Protein AF-A0A7W1Q5S8-F1 (afdb_monomer)

Radius of gyration: 22.34 Å; Cα contacts (8 Å, |Δi|>4): 468; chains: 1; bounding box: 42×33×81 Å

Solvent-accessible surface area (backbone atoms only — not comparable to full-atom values): 10323 Å² total; per-residue (Å²): 92,30,51,44,58,88,60,85,54,67,94,56,77,41,69,40,28,31,80,87,69,46,80,46,79,26,31,38,33,73,49,36,77,82,72,60,63,56,38,50,78,48,93,52,83,59,28,54,75,71,44,27,44,38,59,24,27,34,25,61,33,35,45,41,76,78,12,33,23,31,39,38,38,40,34,59,55,75,59,48,41,27,42,38,37,40,26,24,28,21,89,84,54,44,72,45,81,30,57,44,31,26,84,62,30,65,71,75,36,62,44,58,11,33,19,30,50,66,54,67,67,84,45,84,38,28,35,22,39,79,37,36,35,73,37,54,85,85,42,67,46,46,44,38,34,71,35,63,55,66,38,96,64,64,44,26,40,22,29,42,32,54,33,73,50,80,58,69,63,62,56,51,52,52,52,52,50,54,51,50,52,53,52,55,52,55,54,54,54,58,54,56,62,65,78,77,114

Mean predicted aligned error: 8.78 Å

Structure (mmCIF, N/CA/C/O backbone):
data_AF-A0A7W1Q5S8-F1
#
_entry.id   AF-A0A7W1Q5S8-F1
#
loop_
_atom_site.group_PDB
_atom_site.id
_atom_site.type_symbol
_atom_site.label_atom_id
_atom_site.label_alt_id
_atom_site.label_comp_id
_atom_site.label_asym_id
_atom_site.label_entity_id
_atom_site.label_seq_id
_atom_site.pdbx_PDB_ins_code
_atom_site.Cartn_x
_atom_site.Cartn_y
_atom_site.Cartn_z
_atom_site.occupancy
_atom_site.B_iso_or_equiv
_atom_site.auth_seq_id
_atom_site.auth_comp_id
_atom_site.auth_asym_id
_atom_site.auth_atom_id
_atom_site.pdbx_PDB_model_num
ATOM 1 N N . MET A 1 1 ? -10.866 -6.480 9.444 1.00 38.78 1 MET A N 1
ATOM 2 C CA . MET A 1 1 ? -9.594 -6.430 8.693 1.00 38.78 1 MET A CA 1
ATOM 3 C C . MET A 1 1 ? -9.910 -6.766 7.253 1.00 38.78 1 MET A C 1
ATOM 5 O O . MET A 1 1 ? -10.747 -7.639 7.046 1.00 38.78 1 MET A O 1
ATOM 9 N N . GLY A 1 2 ? -9.321 -6.061 6.293 1.00 43.41 2 GLY A N 1
ATOM 10 C CA . GLY A 1 2 ? -9.510 -6.339 4.871 1.00 43.41 2 GLY A CA 1
ATOM 11 C C . GLY A 1 2 ? -8.178 -6.523 4.170 1.00 43.41 2 GLY A C 1
ATOM 12 O O . GLY A 1 2 ? -7.193 -5.881 4.534 1.00 43.41 2 GLY A O 1
ATOM 13 N N . PHE A 1 3 ? -8.150 -7.421 3.192 1.00 53.22 3 PHE A N 1
ATOM 14 C CA . PHE A 1 3 ? -7.012 -7.596 2.300 1.00 53.22 3 PHE A CA 1
ATOM 15 C C . PHE A 1 3 ? -7.447 -7.298 0.872 1.00 53.22 3 PHE A C 1
ATOM 17 O O . PHE A 1 3 ? -8.610 -7.489 0.513 1.00 53.22 3 PHE A O 1
ATOM 24 N N . TRP A 1 4 ? -6.512 -6.827 0.058 1.00 54.12 4 TRP A N 1
ATOM 25 C CA . TRP A 1 4 ? -6.766 -6.533 -1.341 1.00 54.12 4 TRP A CA 1
ATOM 26 C C . TRP A 1 4 ? -5.863 -7.394 -2.213 1.00 54.12 4 TRP A C 1
ATOM 28 O O . TRP A 1 4 ? -4.661 -7.161 -2.241 1.00 54.12 4 TRP A O 1
ATOM 38 N N . ASN A 1 5 ? -6.466 -8.376 -2.893 1.00 46.75 5 ASN A N 1
ATOM 39 C CA . ASN A 1 5 ? -5.802 -9.255 -3.851 1.00 46.75 5 ASN A CA 1
ATOM 40 C C . ASN A 1 5 ? -6.670 -9.337 -5.108 1.00 46.75 5 ASN A C 1
ATOM 42 O O . ASN A 1 5 ? -7.819 -9.785 -5.038 1.00 46.75 5 ASN A O 1
ATOM 46 N N . ARG A 1 6 ? -6.091 -8.911 -6.232 1.00 48.38 6 ARG A N 1
ATOM 47 C CA . ARG A 1 6 ? -6.611 -8.983 -7.599 1.00 48.38 6 ARG A CA 1
ATOM 48 C C . ARG A 1 6 ? -7.838 -8.122 -7.933 1.00 48.38 6 ARG A C 1
ATOM 50 O O . ARG A 1 6 ? -8.973 -8.468 -7.618 1.00 48.38 6 ARG A O 1
ATOM 57 N N . PHE A 1 7 ? -7.632 -7.093 -8.759 1.00 50.56 7 PHE A N 1
ATOM 58 C CA . PHE A 1 7 ? -8.681 -6.576 -9.645 1.00 50.56 7 PHE A CA 1
ATOM 59 C C . PHE A 1 7 ? -8.186 -6.468 -11.086 1.00 50.56 7 PHE A C 1
ATOM 61 O O . PHE A 1 7 ? -7.088 -5.996 -11.354 1.00 50.56 7 PHE A O 1
ATOM 68 N N . GLY A 1 8 ? -9.044 -6.873 -12.025 1.00 48.12 8 GLY A N 1
ATOM 69 C CA . GLY A 1 8 ? -9.004 -6.332 -13.376 1.00 48.12 8 GLY A CA 1
ATOM 70 C C . GLY A 1 8 ? -9.430 -4.874 -13.280 1.00 48.12 8 GLY A C 1
ATOM 71 O O . GLY A 1 8 ? -10.519 -4.572 -12.793 1.00 48.12 8 GLY A O 1
ATOM 72 N N . PHE A 1 9 ? -8.546 -3.963 -13.655 1.00 57.69 9 PHE A N 1
ATOM 73 C CA . PHE A 1 9 ? -8.793 -2.560 -13.398 1.00 57.69 9 PHE A CA 1
ATOM 74 C C . PHE A 1 9 ? -9.704 -1.961 -14.466 1.00 57.69 9 PHE A C 1
ATOM 76 O O . PHE A 1 9 ? -9.387 -1.956 -15.654 1.00 57.69 9 PHE A O 1
ATOM 83 N N . GLY A 1 10 ? -10.834 -1.435 -14.005 1.00 59.91 10 GLY A N 1
ATOM 84 C CA . GLY A 1 10 ? -11.682 -0.506 -14.740 1.00 59.91 10 GLY A CA 1
ATOM 85 C C . GLY A 1 10 ? -11.707 0.848 -14.037 1.00 59.91 10 GLY A C 1
ATOM 86 O O . GLY A 1 10 ? -11.423 0.945 -12.839 1.00 59.91 10 GLY A O 1
ATOM 87 N N . ILE A 1 11 ? -12.062 1.892 -14.783 1.00 68.88 11 ILE A N 1
ATOM 88 C CA . ILE A 1 11 ? -12.275 3.237 -14.244 1.00 68.88 11 ILE A CA 1
ATOM 89 C C . ILE A 1 11 ? -13.467 3.188 -13.278 1.00 68.88 11 ILE A C 1
ATOM 91 O O . ILE A 1 11 ? -14.577 2.858 -13.691 1.00 68.88 11 ILE A O 1
ATOM 95 N N . GLY A 1 12 ? -13.245 3.528 -12.007 1.00 82.75 12 GLY A N 1
ATOM 96 C CA . GLY A 1 12 ? -14.309 3.670 -11.011 1.00 82.75 12 GLY A CA 1
ATOM 97 C C . GLY A 1 12 ? -13.943 3.152 -9.616 1.00 82.75 12 GLY A C 1
ATOM 98 O O . GLY A 1 12 ? -12.832 2.657 -9.414 1.00 82.75 12 GLY A O 1
ATOM 99 N N . PRO A 1 13 ? -14.855 3.304 -8.638 1.00 88.50 13 PRO A N 1
ATOM 100 C CA . PRO A 1 13 ? -14.681 2.769 -7.291 1.00 88.50 13 PRO A CA 1
ATOM 101 C C . PRO A 1 13 ? -14.798 1.244 -7.267 1.00 88.50 13 PRO A C 1
ATOM 103 O O . PRO A 1 13 ? -15.742 0.675 -7.812 1.00 88.50 13 PRO A O 1
ATOM 106 N N . HIS A 1 14 ? -13.868 0.597 -6.572 1.00 86.62 14 HIS A N 1
ATOM 107 C CA . HIS A 1 14 ? -13.860 -0.841 -6.311 1.00 86.62 14 HIS A CA 1
ATOM 108 C C . HIS A 1 14 ? -14.088 -1.079 -4.826 1.00 86.62 14 HIS A C 1
ATOM 110 O O . HIS A 1 14 ? -13.391 -0.498 -3.996 1.00 86.62 14 HIS A O 1
ATOM 116 N N . HIS A 1 15 ? -15.053 -1.924 -4.471 1.00 88.50 15 HIS A N 1
ATOM 117 C CA . HIS A 1 15 ? -15.303 -2.237 -3.068 1.00 88.50 15 HIS A CA 1
ATOM 118 C C . HIS A 1 15 ? -14.180 -3.090 -2.474 1.00 88.50 15 HIS A C 1
ATOM 120 O O . HIS A 1 15 ? -13.731 -4.064 -3.083 1.00 88.50 15 HIS A O 1
ATOM 126 N N . MET A 1 16 ? -13.770 -2.759 -1.252 1.00 86.00 16 MET A N 1
ATOM 127 C CA . MET A 1 16 ? -12.822 -3.569 -0.493 1.00 86.00 16 MET A CA 1
ATOM 128 C C . MET A 1 16 ? -13.491 -4.815 0.085 1.00 86.00 16 MET A C 1
ATOM 130 O O . MET A 1 16 ? -14.676 -4.781 0.425 1.00 86.00 16 MET A O 1
ATOM 134 N N . GLN A 1 17 ? -12.720 -5.891 0.248 1.00 86.62 17 GLN A N 1
ATOM 135 C CA . GLN A 1 17 ? -13.165 -7.124 0.894 1.00 86.62 17 GLN A CA 1
ATOM 136 C C . GLN A 1 17 ? -12.547 -7.276 2.285 1.00 86.62 17 GLN A C 1
ATOM 138 O O . GLN A 1 17 ? -11.420 -6.839 2.534 1.00 86.62 17 GLN A O 1
ATOM 143 N N . ASP A 1 18 ? -13.289 -7.894 3.199 1.00 83.38 18 ASP A N 1
ATOM 144 C CA . ASP A 1 18 ? -12.763 -8.305 4.495 1.00 83.38 18 ASP A CA 1
ATOM 145 C C . ASP A 1 18 ? -11.979 -9.630 4.407 1.00 83.38 18 ASP A C 1
ATOM 147 O O . ASP A 1 18 ? -11.884 -10.268 3.358 1.00 83.38 18 ASP A O 1
ATOM 151 N N . THR A 1 19 ? -11.411 -10.077 5.529 1.00 78.31 19 THR A N 1
ATOM 152 C CA . THR A 1 19 ? -10.661 -11.342 5.601 1.00 78.31 19 THR A CA 1
ATOM 153 C C . THR A 1 19 ? -11.499 -12.597 5.333 1.00 78.31 19 THR A C 1
ATOM 155 O O . THR A 1 19 ? -10.931 -13.659 5.093 1.00 78.31 19 THR A O 1
ATOM 158 N N . ALA A 1 20 ? -12.830 -12.501 5.378 1.00 82.12 20 ALA A N 1
ATOM 159 C CA . ALA A 1 20 ? -13.753 -13.577 5.024 1.00 82.12 20 ALA A CA 1
ATOM 160 C C . ALA A 1 20 ? -14.221 -13.490 3.555 1.00 82.12 20 ALA A C 1
ATOM 162 O O . ALA A 1 20 ? -15.073 -14.276 3.134 1.00 82.12 20 ALA A O 1
ATOM 163 N N . GLY A 1 21 ? -13.680 -12.544 2.778 1.00 81.06 21 GLY A N 1
ATOM 164 C CA . GLY A 1 21 ? -14.047 -12.295 1.385 1.00 81.06 21 GLY A CA 1
ATOM 165 C C . GLY A 1 21 ? -15.371 -11.547 1.213 1.00 81.06 21 GLY A C 1
ATOM 166 O O . GLY A 1 21 ? -15.894 -11.494 0.100 1.00 81.06 21 GLY A O 1
ATOM 167 N N . GLN A 1 22 ? -15.943 -10.986 2.283 1.00 86.94 22 GLN A N 1
ATOM 168 C CA . GLN A 1 22 ? -17.188 -10.223 2.202 1.00 86.94 22 GLN A CA 1
ATOM 169 C C . GLN A 1 22 ? -16.916 -8.792 1.749 1.00 86.94 22 GLN A C 1
ATOM 171 O O . GLN A 1 22 ? -15.955 -8.156 2.179 1.00 86.94 22 GLN A O 1
ATOM 176 N N . THR A 1 23 ? -17.785 -8.263 0.890 1.00 88.94 23 THR A N 1
ATOM 177 C CA . THR A 1 23 ? -17.723 -6.872 0.434 1.00 88.94 23 THR A CA 1
ATOM 178 C C . THR A 1 23 ? -17.997 -5.906 1.588 1.00 88.94 23 THR A C 1
ATOM 180 O O . THR A 1 23 ? -18.963 -6.065 2.331 1.00 88.94 23 THR A O 1
ATOM 183 N N . THR A 1 24 ? -17.167 -4.873 1.709 1.00 90.00 24 THR A N 1
ATOM 184 C CA . THR A 1 24 ? -17.298 -3.814 2.716 1.00 90.00 24 THR A CA 1
ATOM 185 C C . THR A 1 24 ? -17.870 -2.525 2.110 1.00 90.00 24 THR A C 1
ATOM 187 O O . THR A 1 24 ? -17.959 -2.368 0.889 1.00 90.00 24 THR A O 1
ATOM 190 N N . GLY A 1 25 ? -18.243 -1.572 2.972 1.00 90.44 25 GLY A N 1
ATOM 191 C CA . GLY A 1 25 ? -18.643 -0.223 2.551 1.00 90.44 25 GLY A CA 1
ATOM 192 C C . GLY A 1 25 ? -17.483 0.652 2.060 1.00 90.44 25 GLY A C 1
ATOM 193 O O . GLY A 1 25 ? -17.727 1.669 1.415 1.00 90.44 25 GLY A O 1
ATOM 194 N N . ALA A 1 26 ? -16.235 0.253 2.326 1.00 92.38 26 ALA A N 1
ATOM 195 C CA . ALA A 1 26 ? -15.061 0.979 1.873 1.00 92.38 26 ALA A CA 1
ATOM 196 C C . ALA A 1 26 ? -14.819 0.747 0.378 1.00 92.38 26 ALA A C 1
ATOM 198 O O . ALA A 1 26 ? -15.005 -0.361 -0.138 1.00 92.38 26 ALA A O 1
ATOM 199 N N . THR A 1 27 ? -14.374 1.793 -0.315 1.00 92.00 27 THR A N 1
ATOM 200 C CA . THR A 1 27 ? -14.038 1.729 -1.738 1.00 92.00 27 THR A CA 1
ATOM 201 C C . THR A 1 27 ? -12.653 2.290 -2.015 1.00 92.00 27 THR A C 1
ATOM 203 O O . THR A 1 27 ? -12.169 3.172 -1.304 1.00 92.00 27 THR A O 1
ATOM 206 N N . MET A 1 28 ? -12.036 1.778 -3.074 1.00 90.81 28 MET A N 1
ATOM 207 C CA . MET A 1 28 ? -10.759 2.223 -3.604 1.00 90.81 28 MET A CA 1
ATOM 208 C C . MET A 1 28 ? -10.937 2.685 -5.051 1.00 90.81 28 MET A C 1
ATOM 210 O O . MET A 1 28 ? -11.515 1.967 -5.867 1.00 90.81 28 MET A O 1
ATOM 214 N N . THR A 1 29 ? -10.406 3.852 -5.400 1.00 89.75 29 THR A N 1
ATOM 215 C CA . THR A 1 29 ? -10.234 4.281 -6.796 1.00 89.75 29 THR A CA 1
ATOM 216 C C . THR A 1 29 ? -8.750 4.342 -7.130 1.00 89.75 29 THR A C 1
ATOM 218 O O . THR A 1 29 ? -7.935 4.698 -6.282 1.00 89.75 29 THR A O 1
ATOM 221 N N . ALA A 1 30 ? -8.390 3.999 -8.365 1.00 88.25 30 ALA A N 1
ATOM 222 C CA . ALA A 1 30 ? -7.025 4.116 -8.862 1.00 88.25 30 ALA A CA 1
ATOM 223 C C . ALA A 1 30 ? -6.969 5.147 -9.994 1.00 88.25 30 ALA A C 1
ATOM 225 O O . ALA A 1 30 ? -7.787 5.118 -10.916 1.00 88.25 30 ALA A O 1
ATOM 226 N N . LEU A 1 31 ? -5.990 6.043 -9.930 1.00 89.00 31 LEU A N 1
ATOM 227 C CA . LEU A 1 31 ? -5.630 6.973 -10.993 1.00 89.00 31 LEU A CA 1
ATOM 228 C C . LEU A 1 31 ? -4.203 6.666 -11.446 1.00 89.00 31 LEU A C 1
ATOM 230 O O . LEU A 1 31 ? -3.314 6.540 -10.607 1.00 89.00 31 LEU A O 1
ATOM 234 N N . SER A 1 32 ? -3.990 6.565 -12.757 1.00 86.19 32 SER A N 1
ATOM 235 C CA . SER A 1 32 ? -2.665 6.382 -13.354 1.00 86.19 32 SER A CA 1
ATOM 236 C C . SER A 1 32 ? -2.400 7.493 -14.359 1.00 86.19 32 SER A C 1
ATOM 238 O O . SER A 1 32 ? -3.300 7.853 -15.122 1.00 86.19 32 SER A O 1
ATOM 240 N N . ALA A 1 33 ? -1.184 8.040 -14.356 1.00 82.12 33 ALA A N 1
ATOM 241 C CA . ALA A 1 33 ? -0.796 9.131 -15.257 1.00 82.12 33 ALA A CA 1
ATOM 242 C C . ALA A 1 33 ? -0.815 8.720 -16.744 1.00 82.12 33 ALA A C 1
ATOM 244 O O . ALA A 1 33 ? -1.092 9.543 -17.611 1.00 82.12 33 ALA A O 1
ATOM 245 N N . ASP A 1 34 ? -0.572 7.442 -17.025 1.00 72.88 34 ASP A N 1
ATOM 246 C CA . ASP A 1 34 ? -0.545 6.829 -18.359 1.00 72.88 34 ASP A CA 1
ATOM 247 C C . ASP A 1 34 ? -1.889 6.189 -18.770 1.00 72.88 34 ASP A C 1
ATOM 249 O O . ASP A 1 34 ? -1.994 5.571 -19.830 1.00 72.88 34 ASP A O 1
ATOM 253 N N . GLY A 1 35 ? -2.926 6.296 -17.928 1.00 68.56 35 GLY A N 1
ATOM 254 C CA . GLY A 1 35 ? -4.214 5.630 -18.141 1.00 68.56 35 GLY A CA 1
ATOM 255 C C . GLY A 1 35 ? -4.162 4.100 -18.017 1.00 68.56 35 GLY A C 1
ATOM 256 O O . GLY A 1 35 ? -5.177 3.438 -18.245 1.00 68.56 35 GLY A O 1
ATOM 257 N N . GLN A 1 36 ? -3.018 3.520 -17.634 1.00 66.69 36 GLN A N 1
ATOM 258 C CA . GLN A 1 36 ? -2.904 2.101 -17.325 1.00 66.69 36 GLN A CA 1
ATOM 259 C C . GLN A 1 36 ? -3.291 1.857 -15.880 1.00 66.69 36 GLN A C 1
ATOM 261 O O . GLN A 1 36 ? -2.525 2.041 -14.932 1.00 66.69 36 GLN A O 1
ATOM 266 N N . TYR A 1 37 ? -4.523 1.408 -15.715 1.00 65.06 37 TYR A N 1
ATOM 267 C CA . TYR A 1 37 ? -5.005 0.993 -14.413 1.00 65.06 37 TYR A CA 1
ATOM 268 C C . TYR A 1 37 ? -4.588 -0.452 -14.122 1.00 65.06 37 TYR A C 1
ATOM 270 O O . TYR A 1 37 ? -4.418 -0.785 -12.965 1.00 65.06 37 TYR A O 1
ATOM 278 N N . SER A 1 38 ? -4.380 -1.296 -15.141 1.00 57.72 38 SER A N 1
ATOM 279 C CA . SER A 1 38 ? -4.218 -2.745 -14.981 1.00 57.72 38 SER A CA 1
ATOM 280 C C . SER A 1 38 ? -2.961 -3.166 -14.221 1.00 57.72 38 SER A C 1
ATOM 282 O O . SER A 1 38 ? -1.852 -2.802 -14.593 1.00 57.72 38 SER A O 1
ATOM 284 N N . GLY A 1 39 ? -3.159 -4.040 -13.241 1.00 63.56 39 GLY A N 1
ATOM 285 C CA . GLY A 1 39 ? -2.165 -4.928 -12.669 1.00 63.56 39 GLY A CA 1
ATOM 286 C C . GLY A 1 39 ? -2.373 -6.341 -13.202 1.00 63.56 39 GLY A C 1
ATOM 287 O O . GLY A 1 39 ? -3.508 -6.801 -13.371 1.00 63.56 39 GLY A O 1
ATOM 288 N N . GLY A 1 40 ? -1.269 -6.990 -13.546 1.00 68.69 40 GLY A N 1
ATOM 289 C CA . GLY A 1 40 ? -1.229 -8.388 -13.941 1.00 68.69 40 GLY A CA 1
ATOM 290 C C . GLY A 1 40 ? -1.058 -9.302 -12.733 1.00 68.69 40 GLY A C 1
ATOM 291 O O . GLY A 1 40 ? -0.720 -8.861 -11.639 1.00 68.69 40 GLY A O 1
ATOM 292 N N . GLY A 1 41 ? -1.271 -10.597 -12.958 1.00 73.50 41 GLY A N 1
ATOM 293 C CA . GLY A 1 41 ? -0.787 -11.631 -12.051 1.00 73.50 41 GLY A CA 1
ATOM 294 C C . GLY A 1 41 ? 0.575 -12.118 -12.536 1.00 73.50 41 GLY A C 1
ATOM 295 O O . GLY A 1 41 ? 0.706 -12.532 -13.689 1.00 73.50 41 GLY A O 1
ATOM 296 N N . PHE A 1 42 ? 1.573 -12.089 -11.666 1.00 80.50 42 PHE A N 1
ATOM 297 C CA . PHE A 1 42 ? 2.874 -12.705 -11.854 1.00 80.50 42 PHE A CA 1
ATOM 298 C C . PHE A 1 42 ? 2.953 -13.999 -11.041 1.00 80.50 42 PHE A C 1
ATOM 300 O O . PHE A 1 42 ? 3.064 -13.981 -9.819 1.00 80.50 42 PHE A O 1
ATOM 307 N N . LEU A 1 43 ? 2.893 -15.149 -11.713 1.00 82.75 43 LEU A N 1
ATOM 308 C CA . LEU A 1 43 ? 2.949 -16.445 -11.039 1.00 82.75 43 LEU A CA 1
ATOM 309 C C . LEU A 1 43 ? 4.372 -16.740 -10.535 1.00 82.75 43 LEU A C 1
ATOM 311 O O . LEU A 1 43 ? 5.142 -17.431 -11.196 1.00 82.75 43 LEU A O 1
ATOM 315 N N . PHE A 1 44 ? 4.711 -16.236 -9.350 1.00 86.56 44 PHE A N 1
ATOM 316 C CA . PHE A 1 44 ? 5.930 -16.615 -8.648 1.00 86.56 44 PHE A CA 1
ATOM 317 C C . PHE A 1 44 ? 5.697 -17.892 -7.837 1.00 86.56 44 PHE A C 1
ATOM 319 O O . PHE A 1 44 ? 4.975 -17.878 -6.837 1.00 86.56 44 PHE A O 1
ATOM 326 N N . GLU A 1 45 ? 6.316 -18.997 -8.260 1.00 90.38 45 GLU A N 1
ATOM 327 C CA . GLU A 1 45 ? 6.151 -20.322 -7.636 1.00 90.38 45 GLU A CA 1
ATOM 328 C C . GLU A 1 45 ? 6.618 -20.370 -6.172 1.00 90.38 45 GLU A C 1
ATOM 330 O O . GLU A 1 45 ? 6.141 -21.197 -5.397 1.00 90.38 45 GLU A O 1
ATOM 335 N N . GLY A 1 46 ? 7.521 -19.467 -5.772 1.00 89.44 46 GLY A N 1
ATOM 336 C CA . GLY A 1 46 ? 7.992 -19.362 -4.389 1.00 89.44 46 GLY A CA 1
ATOM 337 C C . GLY A 1 46 ? 6.946 -18.821 -3.408 1.00 89.44 46 GLY A C 1
ATOM 338 O O . GLY A 1 46 ? 7.140 -18.937 -2.198 1.00 89.44 46 GLY A O 1
ATOM 339 N N . ASN A 1 47 ? 5.840 -18.262 -3.906 1.00 88.88 47 ASN A N 1
ATOM 340 C CA . ASN A 1 47 ? 4.729 -17.774 -3.098 1.00 88.88 47 ASN A CA 1
ATOM 341 C C . ASN A 1 47 ? 3.505 -18.673 -3.260 1.00 88.88 47 ASN A C 1
ATOM 343 O O . ASN A 1 47 ? 3.070 -18.998 -4.363 1.00 88.88 47 ASN A O 1
ATOM 347 N N . THR A 1 48 ? 2.903 -19.037 -2.133 1.00 89.44 48 THR A N 1
ATOM 348 C CA . THR A 1 48 ? 1.750 -19.942 -2.052 1.00 89.44 48 THR A CA 1
ATOM 349 C C . THR A 1 48 ? 0.728 -19.424 -1.043 1.00 89.44 48 THR A C 1
ATOM 351 O O . THR A 1 48 ? 1.048 -18.591 -0.196 1.00 89.44 48 THR A O 1
ATOM 354 N N . GLY A 1 49 ? -0.512 -19.918 -1.107 1.00 86.38 49 GLY A N 1
ATOM 355 C CA . GLY A 1 49 ? -1.554 -19.540 -0.147 1.00 86.38 49 GLY A CA 1
ATOM 356 C C . GLY A 1 49 ? -1.797 -18.028 -0.118 1.00 86.38 49 GLY A C 1
ATOM 357 O O . GLY A 1 49 ? -1.886 -17.397 -1.169 1.00 86.38 49 GLY A O 1
ATOM 358 N N . ASP A 1 50 ? -1.887 -17.443 1.078 1.00 81.81 50 ASP A N 1
ATOM 359 C CA . ASP A 1 50 ? -2.149 -16.008 1.243 1.00 81.81 50 ASP A CA 1
ATOM 360 C C . ASP A 1 50 ? -0.981 -15.113 0.800 1.00 81.81 50 ASP A C 1
ATOM 362 O O . ASP A 1 50 ? -1.221 -13.997 0.342 1.00 81.81 50 ASP A O 1
ATOM 366 N N . TYR A 1 51 ? 0.262 -15.613 0.835 1.00 85.94 51 TYR A N 1
ATOM 367 C CA . TYR A 1 51 ? 1.422 -14.892 0.297 1.00 85.94 51 TYR A CA 1
ATOM 368 C C . TYR A 1 51 ? 1.281 -14.662 -1.201 1.00 85.94 51 TYR A C 1
ATOM 370 O O . TYR A 1 51 ? 1.485 -13.549 -1.674 1.00 85.94 51 TYR A O 1
ATOM 378 N N . ALA A 1 52 ? 0.875 -15.701 -1.940 1.00 85.31 52 ALA A N 1
ATOM 379 C CA . ALA A 1 52 ? 0.631 -15.583 -3.373 1.00 85.31 52 ALA A CA 1
ATOM 380 C C . ALA A 1 52 ? -0.444 -14.542 -3.657 1.00 85.31 52 ALA A C 1
ATOM 382 O O . ALA A 1 52 ? -0.337 -13.800 -4.619 1.00 85.31 52 ALA A O 1
ATOM 383 N N . ARG A 1 53 ? -1.469 -14.447 -2.810 1.00 80.62 53 ARG A N 1
ATOM 384 C CA . ARG A 1 53 ? -2.515 -13.461 -3.038 1.00 80.62 53 ARG A CA 1
ATOM 385 C C . ARG A 1 53 ? -1.962 -12.028 -2.941 1.00 80.62 53 ARG A C 1
ATOM 387 O O . ARG A 1 53 ? -2.286 -11.240 -3.812 1.00 80.62 53 ARG A O 1
ATOM 394 N N . LEU A 1 54 ? -1.113 -11.732 -1.947 1.00 82.19 54 LEU A N 1
ATOM 395 C CA . LEU A 1 54 ? -0.587 -10.379 -1.674 1.00 82.19 54 LEU A CA 1
ATOM 396 C C . LEU A 1 54 ? 0.629 -9.975 -2.511 1.00 82.19 54 LEU A C 1
ATOM 398 O O . LEU A 1 54 ? 0.824 -8.791 -2.771 1.00 82.19 54 LEU A O 1
ATOM 402 N N . LEU A 1 55 ? 1.476 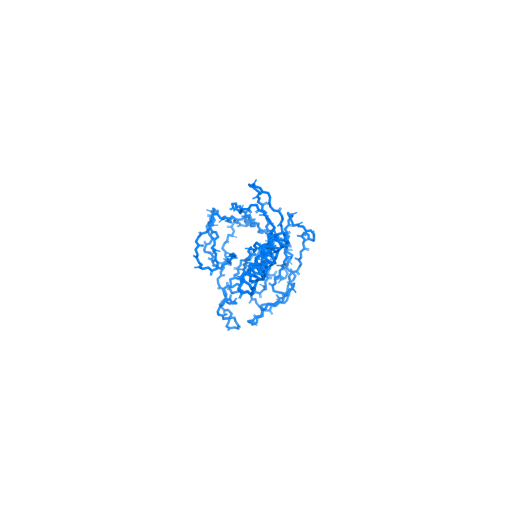-10.935 -2.884 1.00 88.31 55 LEU A N 1
ATOM 403 C CA . LEU A 1 55 ? 2.739 -10.655 -3.567 1.00 88.31 55 LEU A CA 1
ATOM 404 C C . LEU A 1 55 ? 2.673 -10.935 -5.068 1.00 88.31 55 LEU A C 1
ATOM 406 O O . LEU A 1 55 ? 3.345 -10.248 -5.823 1.00 88.31 55 LEU A O 1
ATOM 410 N N . ASN A 1 56 ? 1.874 -11.904 -5.524 1.00 88.75 56 ASN A N 1
ATOM 411 C CA . ASN A 1 56 ? 1.917 -12.342 -6.925 1.00 88.75 56 ASN A CA 1
ATOM 412 C C . ASN A 1 56 ? 1.071 -11.484 -7.867 1.00 88.75 56 ASN A C 1
ATOM 414 O O . ASN A 1 56 ? 0.998 -11.790 -9.051 1.00 88.75 56 ASN A O 1
ATOM 418 N N . ASP A 1 57 ? 0.435 -10.426 -7.386 1.00 84.88 57 ASP A N 1
ATOM 419 C CA . ASP A 1 57 ? -0.131 -9.402 -8.259 1.00 84.88 57 ASP A CA 1
ATOM 420 C C . ASP A 1 57 ? 0.903 -8.289 -8.470 1.00 84.88 57 ASP A C 1
ATOM 422 O O . ASP A 1 57 ? 1.808 -8.108 -7.656 1.00 84.88 57 ASP A O 1
ATOM 426 N N . ALA A 1 58 ? 0.812 -7.554 -9.577 1.00 85.44 58 ALA A N 1
ATOM 427 C CA . ALA A 1 58 ? 1.664 -6.395 -9.817 1.00 85.44 58 ALA A CA 1
ATOM 428 C C . ALA A 1 58 ? 1.039 -5.401 -10.785 1.00 85.44 58 ALA A C 1
ATOM 430 O O . ALA A 1 58 ? 0.595 -5.765 -11.872 1.00 85.44 58 ALA A O 1
ATOM 431 N N . ALA A 1 59 ? 1.064 -4.133 -10.399 1.00 87.81 59 ALA A N 1
ATOM 432 C CA . ALA A 1 59 ? 0.771 -2.997 -11.250 1.00 87.81 59 ALA A CA 1
ATOM 433 C C . ALA A 1 59 ? 2.022 -2.120 -11.377 1.00 87.81 59 ALA A C 1
ATOM 435 O O . ALA A 1 59 ? 2.531 -1.611 -10.375 1.00 87.81 59 ALA A O 1
ATOM 436 N N . ASP A 1 60 ? 2.481 -1.923 -12.608 1.00 89.56 60 ASP A N 1
ATOM 437 C CA . ASP A 1 60 ? 3.655 -1.110 -12.930 1.00 89.56 60 ASP A CA 1
ATOM 438 C C . ASP A 1 60 ? 3.375 0.364 -12.635 1.00 89.56 60 ASP A C 1
ATOM 440 O O . ASP A 1 60 ? 2.452 0.941 -13.212 1.00 89.56 60 ASP A O 1
ATOM 444 N N . VAL A 1 61 ? 4.150 0.998 -11.754 1.00 91.00 61 VAL A N 1
ATOM 445 C CA . VAL A 1 61 ? 3.962 2.411 -11.366 1.00 91.00 61 VAL A CA 1
ATOM 446 C C . VAL A 1 61 ? 4.062 3.350 -12.573 1.00 91.00 61 VAL A C 1
ATOM 448 O O . VAL A 1 61 ? 3.343 4.352 -12.638 1.00 91.00 61 VAL A O 1
ATOM 451 N N . GLY A 1 62 ? 4.932 3.016 -13.522 1.00 90.00 62 GLY A N 1
ATOM 452 C CA . GLY A 1 62 ? 5.131 3.730 -14.774 1.00 90.00 62 GLY A CA 1
ATOM 453 C C . GLY A 1 62 ? 6.006 2.933 -15.736 1.00 90.00 62 GLY A C 1
ATOM 454 O O . GLY A 1 62 ? 6.321 1.767 -15.498 1.00 90.00 62 GLY A O 1
ATOM 455 N N . THR A 1 63 ? 6.440 3.578 -16.816 1.00 89.56 63 THR A N 1
ATOM 456 C CA . THR A 1 63 ? 7.345 2.970 -17.801 1.00 89.56 63 THR A CA 1
ATOM 457 C C . THR A 1 63 ? 8.783 3.436 -17.599 1.00 89.56 63 THR A C 1
ATOM 459 O O . THR A 1 63 ? 9.034 4.487 -17.008 1.00 89.56 63 THR A O 1
ATOM 462 N N . ILE A 1 64 ? 9.745 2.669 -18.116 1.00 87.88 64 ILE A N 1
ATOM 463 C CA . ILE A 1 64 ? 11.163 3.058 -18.100 1.00 87.88 64 ILE A CA 1
ATOM 464 C C . ILE A 1 64 ? 11.374 4.384 -18.839 1.00 87.88 64 ILE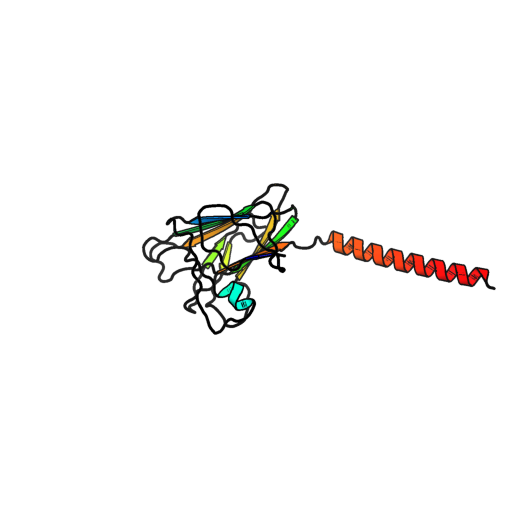 A C 1
ATOM 466 O O . ILE A 1 6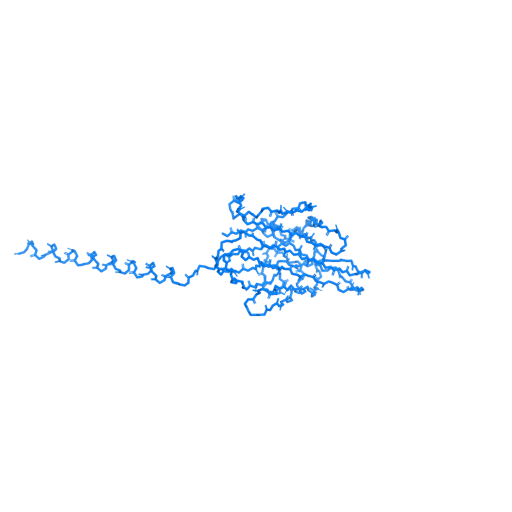4 ? 12.122 5.225 -18.371 1.00 87.88 64 ILE A O 1
ATOM 470 N N . VAL A 1 65 ? 10.727 4.602 -19.987 1.00 88.75 65 VAL A N 1
ATOM 471 C CA . VAL A 1 65 ? 11.014 5.774 -20.833 1.00 88.75 65 VAL A CA 1
ATOM 472 C C . VAL A 1 65 ? 10.350 7.036 -20.292 1.00 88.75 65 VAL A C 1
ATOM 474 O O . VAL A 1 65 ? 11.018 8.050 -20.107 1.00 88.75 65 VAL A O 1
ATOM 477 N N . ASP A 1 66 ? 9.052 6.970 -20.010 1.00 88.88 66 ASP A N 1
ATOM 478 C CA . ASP A 1 66 ? 8.254 8.158 -19.684 1.00 88.88 66 ASP A CA 1
ATOM 479 C C . ASP A 1 66 ? 8.086 8.368 -18.171 1.00 88.88 66 ASP A C 1
ATOM 481 O O . ASP A 1 66 ? 7.572 9.399 -17.731 1.00 88.88 66 ASP A O 1
ATOM 485 N N . GLY A 1 67 ? 8.523 7.402 -17.357 1.00 91.25 67 GLY A N 1
ATOM 486 C CA . GLY A 1 67 ? 8.204 7.360 -15.937 1.00 91.25 67 GLY A CA 1
ATOM 487 C C . GLY A 1 67 ? 6.714 7.102 -15.728 1.00 91.25 67 GLY A C 1
ATOM 488 O O . GLY A 1 67 ? 6.040 6.473 -16.551 1.00 91.25 67 GLY A O 1
ATOM 489 N N . GLY A 1 68 ? 6.183 7.578 -14.606 1.00 92.12 68 GLY A N 1
ATOM 490 C CA . GLY A 1 68 ? 4.755 7.521 -14.337 1.00 92.12 68 GLY A CA 1
ATOM 491 C C . GLY A 1 68 ? 4.400 7.781 -12.884 1.00 92.12 68 GLY A C 1
ATOM 492 O O . GLY A 1 68 ? 5.202 8.242 -12.066 1.00 92.12 68 GLY A O 1
ATOM 493 N N . GLY A 1 69 ? 3.151 7.487 -12.562 1.00 92.44 69 GLY A N 1
ATOM 494 C CA . GLY A 1 69 ? 2.670 7.564 -11.200 1.00 92.44 69 GLY A CA 1
ATOM 495 C C . GLY A 1 69 ? 1.294 6.949 -11.064 1.00 92.44 69 GLY A C 1
ATOM 496 O O . GLY A 1 69 ? 0.452 7.062 -11.962 1.00 92.44 69 GLY A O 1
ATOM 497 N N . LYS A 1 70 ? 1.068 6.344 -9.899 1.00 91.56 70 LYS A N 1
ATOM 498 C CA . LYS A 1 70 ? -0.231 5.814 -9.498 1.00 91.56 70 LYS A CA 1
ATOM 499 C C . LYS A 1 70 ? -0.672 6.424 -8.188 1.00 91.56 70 LYS A C 1
ATOM 501 O O . LYS A 1 70 ? 0.126 6.625 -7.277 1.00 91.56 70 LYS A O 1
ATOM 506 N N . THR A 1 71 ? -1.956 6.730 -8.101 1.00 93.94 71 THR A N 1
ATOM 507 C CA . THR A 1 71 ? -2.597 7.181 -6.870 1.00 93.94 71 THR A CA 1
ATOM 508 C C . THR A 1 71 ? -3.801 6.305 -6.588 1.00 93.94 71 THR A C 1
ATOM 510 O O . THR A 1 71 ? -4.717 6.228 -7.405 1.00 93.94 71 THR A O 1
ATOM 513 N N . TYR A 1 72 ? -3.806 5.680 -5.419 1.00 92.88 72 TYR A N 1
ATOM 514 C CA . TYR A 1 72 ? -4.918 4.890 -4.910 1.00 92.88 72 TYR A CA 1
ATOM 515 C C . TYR A 1 72 ? -5.615 5.690 -3.820 1.00 92.88 72 TYR A C 1
ATOM 517 O O . TYR A 1 72 ? -4.960 6.094 -2.866 1.00 92.88 72 TYR A O 1
ATOM 525 N N . THR A 1 73 ? -6.911 5.953 -3.962 1.00 94.69 73 THR A N 1
ATOM 526 C CA . THR A 1 73 ? -7.694 6.718 -2.979 1.00 94.69 73 THR A CA 1
ATOM 527 C C . THR A 1 73 ? -8.682 5.800 -2.289 1.00 94.69 73 THR A C 1
ATOM 529 O O . THR A 1 73 ? -9.472 5.141 -2.963 1.00 94.69 73 THR A O 1
ATOM 532 N N . PHE A 1 74 ? -8.663 5.793 -0.960 1.00 94.62 74 PHE A N 1
ATOM 533 C CA . PHE A 1 74 ? -9.524 4.967 -0.121 1.00 94.62 74 PHE A CA 1
ATOM 534 C C . PHE A 1 74 ? -10.571 5.840 0.566 1.00 94.62 74 PHE A C 1
ATOM 536 O O . PHE A 1 74 ? -10.234 6.855 1.170 1.00 94.62 74 PHE A O 1
ATOM 543 N N . THR A 1 75 ? -11.841 5.451 0.468 1.00 96.38 75 THR A N 1
ATOM 544 C CA . THR A 1 75 ? -12.992 6.181 1.029 1.00 96.38 75 THR A CA 1
ATOM 545 C C . THR A 1 75 ? -13.981 5.214 1.679 1.00 96.38 75 THR A C 1
ATOM 547 O O . THR A 1 75 ? -13.909 4.004 1.459 1.00 96.38 75 THR A O 1
ATOM 550 N N . GLY A 1 76 ? -14.930 5.730 2.466 1.00 94.81 76 GLY A N 1
ATOM 551 C CA . GLY A 1 76 ? -15.997 4.914 3.065 1.00 94.81 76 GLY A CA 1
ATOM 552 C C . GLY A 1 76 ? -15.536 4.028 4.227 1.00 94.81 76 GLY A C 1
ATOM 553 O O . GLY A 1 76 ? -16.250 3.107 4.621 1.00 94.81 76 GLY A O 1
ATOM 554 N N . LEU A 1 77 ? -14.346 4.294 4.770 1.00 94.50 77 LEU A N 1
ATOM 555 C CA . LEU A 1 77 ? -13.874 3.698 6.014 1.00 94.50 77 LEU A CA 1
ATOM 556 C C . LEU A 1 77 ? -14.583 4.358 7.200 1.00 94.50 77 LEU A C 1
ATOM 558 O O . LEU A 1 77 ? -14.917 5.543 7.164 1.00 94.50 77 LEU A O 1
ATOM 562 N N . VAL A 1 78 ? -14.833 3.580 8.252 1.00 93.75 78 VAL A N 1
ATOM 563 C CA . VAL A 1 78 ? -15.365 4.130 9.505 1.00 93.75 78 VAL A CA 1
ATOM 564 C C . VAL A 1 78 ? -14.282 4.956 10.209 1.00 93.75 78 VAL A C 1
ATOM 566 O O . VAL A 1 78 ? -13.101 4.639 10.034 1.00 93.75 78 VAL A O 1
ATOM 569 N N . PRO A 1 79 ? -14.650 5.975 11.009 1.00 95.38 79 PRO A N 1
ATOM 570 C CA . PRO A 1 79 ? -13.675 6.739 11.779 1.00 95.38 79 PRO A CA 1
ATOM 571 C C . PRO A 1 79 ? -12.807 5.841 12.664 1.00 95.38 79 PRO A C 1
ATOM 573 O O . PRO A 1 79 ? -13.312 4.862 13.222 1.00 95.38 79 PRO A O 1
ATOM 576 N N . GLY A 1 80 ? -11.530 6.186 12.797 1.00 94.88 80 GLY A N 1
ATOM 577 C CA . GLY A 1 80 ? -10.585 5.490 13.664 1.00 94.88 80 GLY A CA 1
ATOM 578 C C . GLY A 1 80 ? -9.165 5.431 13.109 1.00 94.88 80 GLY A C 1
ATOM 579 O O . GLY A 1 80 ? -8.871 5.910 12.013 1.00 94.88 80 GLY A O 1
ATOM 580 N N . LEU A 1 81 ? -8.293 4.788 13.884 1.00 95.50 81 LEU A N 1
ATOM 581 C CA . LEU A 1 81 ? -6.887 4.587 13.555 1.00 95.50 81 LEU A CA 1
ATOM 582 C C . LEU A 1 81 ? -6.700 3.309 12.728 1.00 95.50 81 LEU A C 1
ATOM 584 O O . LEU A 1 81 ? -7.237 2.255 13.079 1.00 95.50 81 LEU A O 1
ATOM 588 N N . TYR A 1 82 ? -5.902 3.373 11.666 1.00 96.12 82 TYR A N 1
ATOM 589 C CA . TYR A 1 82 ? -5.601 2.235 10.798 1.00 96.12 82 TYR A CA 1
ATOM 590 C C . TYR A 1 82 ? -4.105 2.094 10.541 1.00 96.12 82 TYR A C 1
ATOM 592 O O . TYR A 1 82 ? -3.404 3.085 10.352 1.00 96.12 82 TYR A O 1
ATOM 600 N N . GLU A 1 83 ? -3.643 0.851 10.449 1.00 97.25 83 GLU A N 1
ATOM 601 C CA . GLU A 1 83 ? -2.388 0.491 9.798 1.00 97.25 83 GLU A CA 1
ATOM 602 C C . GLU A 1 83 ? -2.661 0.148 8.330 1.00 97.25 83 GLU A C 1
ATOM 604 O O . GLU A 1 83 ? -3.515 -0.684 8.004 1.00 97.25 83 GLU A O 1
ATOM 609 N N . VAL A 1 84 ? -1.925 0.800 7.439 1.00 96.94 84 VAL A N 1
ATOM 610 C CA . VAL A 1 84 ? -1.991 0.626 5.992 1.00 96.94 84 VAL A CA 1
ATOM 611 C C . VAL A 1 84 ? -0.713 -0.058 5.535 1.00 96.94 84 VAL A C 1
ATOM 613 O O . VAL A 1 84 ? 0.360 0.548 5.496 1.00 96.94 84 VAL A O 1
ATOM 616 N N . TYR A 1 85 ? -0.851 -1.327 5.171 1.00 96.81 85 TYR A N 1
ATOM 617 C CA . TYR A 1 85 ? 0.214 -2.145 4.615 1.00 96.81 85 TYR A CA 1
ATOM 618 C C . TYR A 1 85 ? 0.189 -1.995 3.102 1.00 96.81 85 TYR A C 1
ATOM 620 O O . TYR A 1 85 ? -0.843 -2.229 2.470 1.00 96.81 85 TYR A O 1
ATOM 628 N N . THR A 1 86 ? 1.318 -1.607 2.518 1.00 95.62 86 THR A N 1
ATOM 629 C CA . THR A 1 86 ? 1.454 -1.454 1.065 1.00 95.62 86 THR A CA 1
ATOM 630 C C . THR A 1 86 ? 2.577 -2.333 0.553 1.00 95.62 86 THR A C 1
ATOM 632 O O . THR A 1 86 ? 3.733 -2.092 0.899 1.00 95.62 86 THR A O 1
ATOM 635 N N . TYR A 1 87 ? 2.234 -3.321 -0.271 1.00 94.31 87 TYR A N 1
ATOM 636 C CA . TYR A 1 87 ? 3.160 -4.285 -0.862 1.00 94.31 87 TYR A CA 1
ATOM 637 C C . TYR A 1 87 ? 3.667 -3.765 -2.203 1.00 94.31 87 TYR A C 1
ATOM 639 O O . TYR A 1 87 ? 2.868 -3.406 -3.072 1.00 94.31 87 TYR A O 1
ATOM 647 N N . ALA A 1 88 ? 4.987 -3.699 -2.347 1.00 94.75 88 ALA A N 1
ATOM 648 C CA . ALA A 1 88 ? 5.642 -3.055 -3.484 1.00 94.75 88 ALA A CA 1
ATOM 649 C C . ALA A 1 88 ? 6.977 -3.734 -3.840 1.00 94.75 88 ALA A C 1
ATOM 651 O O . ALA A 1 88 ? 7.995 -3.079 -4.052 1.00 94.75 88 ALA A O 1
ATOM 652 N N . VAL A 1 89 ? 6.981 -5.068 -3.842 1.00 93.75 89 VAL A N 1
ATOM 653 C CA . VAL A 1 89 ? 8.114 -5.869 -4.305 1.00 93.75 89 VAL A CA 1
ATOM 654 C C . VAL A 1 89 ? 8.185 -5.884 -5.821 1.00 93.75 89 VAL A C 1
ATOM 656 O O . VAL A 1 89 ? 7.171 -5.927 -6.526 1.00 93.75 89 VAL A O 1
ATOM 659 N N . ASN A 1 90 ? 9.405 -5.956 -6.338 1.00 91.00 90 ASN A N 1
ATOM 660 C CA . ASN A 1 90 ? 9.596 -6.171 -7.758 1.00 91.00 90 ASN A CA 1
ATOM 661 C C . ASN A 1 90 ? 9.387 -7.645 -8.141 1.00 91.00 90 ASN A C 1
ATOM 663 O O . ASN A 1 90 ? 10.010 -8.553 -7.580 1.00 91.00 90 ASN A O 1
ATOM 667 N N . ILE A 1 91 ? 8.547 -7.871 -9.151 1.00 86.06 91 ILE A N 1
ATOM 668 C CA . ILE A 1 91 ? 8.201 -9.208 -9.655 1.00 86.06 91 ILE A CA 1
ATOM 669 C C . ILE A 1 91 ? 9.350 -9.940 -10.351 1.00 86.06 91 ILE A C 1
ATOM 671 O O . ILE A 1 91 ? 9.332 -11.162 -10.441 1.00 86.06 91 ILE A O 1
ATOM 675 N N . TRP A 1 92 ? 10.377 -9.227 -10.807 1.00 86.19 92 TRP A N 1
ATOM 676 C CA . TRP A 1 92 ? 11.551 -9.811 -11.459 1.00 86.19 92 TRP A CA 1
ATOM 677 C C . TRP A 1 92 ? 12.619 -10.269 -10.463 1.00 86.19 92 TRP A C 1
ATOM 679 O O . TRP A 1 92 ? 13.699 -10.692 -10.873 1.00 86.19 92 TRP A O 1
ATOM 689 N N . GLY A 1 93 ? 12.333 -10.195 -9.159 1.00 84.56 93 GLY A N 1
ATOM 690 C CA . GLY A 1 93 ? 13.248 -10.658 -8.119 1.00 84.56 93 GLY A CA 1
ATOM 691 C C . GLY A 1 93 ? 14.508 -9.800 -7.990 1.00 84.56 93 GLY A C 1
ATOM 692 O O . GLY A 1 93 ? 15.519 -10.283 -7.484 1.00 84.56 93 GLY A O 1
ATOM 693 N N . VAL A 1 94 ? 14.459 -8.538 -8.428 1.00 90.38 94 VAL A N 1
ATOM 694 C CA . VAL A 1 94 ? 15.538 -7.555 -8.240 1.00 90.38 94 VAL A CA 1
ATOM 695 C C . VAL A 1 94 ? 15.190 -6.566 -7.130 1.00 90.38 94 VAL A C 1
ATOM 697 O O . VAL A 1 94 ? 14.023 -6.256 -6.911 1.00 90.38 94 VAL A O 1
ATOM 700 N N . ALA A 1 95 ? 16.203 -6.079 -6.414 1.00 93.81 95 ALA A N 1
ATOM 701 C CA . ALA A 1 95 ? 16.017 -5.027 -5.420 1.00 93.81 95 ALA A CA 1
ATOM 702 C C . ALA A 1 95 ? 15.835 -3.677 -6.125 1.00 93.81 95 ALA A C 1
ATOM 704 O O . ALA A 1 95 ? 16.674 -3.296 -6.943 1.00 93.81 95 ALA A O 1
ATOM 705 N N . ILE A 1 96 ? 14.743 -2.979 -5.818 1.00 93.38 96 ILE A N 1
ATOM 706 C CA . ILE A 1 96 ? 14.407 -1.668 -6.380 1.00 93.38 96 ILE A CA 1
ATOM 707 C C . ILE A 1 96 ? 13.792 -0.829 -5.277 1.00 93.38 96 ILE A C 1
ATOM 709 O O . ILE A 1 96 ? 12.843 -1.260 -4.623 1.00 93.38 96 ILE A O 1
ATOM 713 N N . ASP A 1 97 ? 14.271 0.402 -5.145 1.00 95.62 97 ASP A N 1
ATOM 714 C CA . ASP A 1 97 ? 13.658 1.393 -4.278 1.00 95.62 97 ASP A CA 1
ATOM 715 C C . ASP A 1 97 ? 12.312 1.826 -4.862 1.00 95.62 97 ASP A C 1
ATOM 717 O O . ASP A 1 97 ? 12.237 2.503 -5.890 1.00 95.62 97 ASP A O 1
ATOM 721 N N . THR A 1 98 ? 11.236 1.448 -4.180 1.00 96.06 98 THR A N 1
ATOM 722 C CA . THR A 1 98 ? 9.867 1.857 -4.488 1.00 96.06 98 THR A CA 1
ATOM 723 C C . THR A 1 98 ? 9.348 2.752 -3.362 1.00 96.06 98 THR A C 1
ATOM 725 O O . THR A 1 98 ? 8.942 2.254 -2.305 1.00 96.06 98 THR A O 1
ATOM 728 N N . PRO A 1 99 ? 9.372 4.088 -3.539 1.00 97.44 99 PRO A N 1
ATOM 729 C CA . PRO A 1 99 ? 8.820 5.016 -2.564 1.00 97.44 99 PRO A CA 1
ATOM 730 C C . PRO A 1 99 ? 7.296 4.894 -2.501 1.00 97.44 99 PRO A C 1
ATOM 732 O O . PRO A 1 99 ? 6.596 5.100 -3.494 1.00 97.44 99 PRO A O 1
ATOM 735 N N . VAL A 1 100 ? 6.785 4.610 -1.308 1.00 98.38 100 VAL A N 1
ATOM 736 C CA . VAL A 1 100 ? 5.358 4.599 -0.990 1.00 98.38 100 VAL A CA 1
ATOM 737 C C . VAL A 1 100 ? 5.052 5.838 -0.169 1.00 98.38 100 VAL A C 1
ATOM 739 O O . VAL A 1 100 ? 5.571 5.976 0.938 1.00 98.38 100 VAL A O 1
ATOM 742 N N . THR A 1 101 ? 4.211 6.729 -0.693 1.00 98.69 101 THR A N 1
ATOM 743 C CA . THR A 1 101 ? 3.827 7.958 0.008 1.00 98.69 101 THR A CA 1
ATOM 744 C C . THR A 1 101 ? 2.353 7.943 0.396 1.00 98.69 101 THR A C 1
ATOM 746 O O . THR A 1 101 ? 1.491 7.845 -0.475 1.00 98.69 101 THR A O 1
ATOM 749 N N . ILE A 1 102 ? 2.060 8.135 1.682 1.00 98.56 102 ILE A N 1
ATOM 750 C CA . ILE A 1 102 ? 0.717 8.418 2.200 1.00 98.56 102 ILE A CA 1
ATOM 751 C C . ILE A 1 102 ? 0.731 9.810 2.847 1.00 98.56 102 ILE A C 1
ATOM 753 O O . ILE A 1 102 ? 1.210 9.955 3.974 1.00 98.56 102 ILE A O 1
ATOM 757 N N . PRO A 1 103 ? 0.242 10.859 2.155 1.00 98.56 103 PRO A N 1
ATOM 758 C CA . PRO A 1 103 ? 0.263 12.228 2.678 1.00 98.56 103 PRO A CA 1
ATOM 759 C C . PRO A 1 103 ? -0.511 12.400 3.987 1.00 98.56 103 PRO A C 1
ATOM 761 O O . PRO A 1 103 ? -0.179 13.268 4.788 1.00 98.56 103 PRO A O 1
ATOM 764 N N . GLU A 1 104 ? -1.548 11.589 4.187 1.00 98.25 104 GLU A N 1
ATOM 765 C CA . GLU A 1 104 ? -2.408 11.614 5.369 1.00 98.25 104 GLU A CA 1
ATOM 766 C C . GLU A 1 104 ? -1.856 10.766 6.538 1.00 98.25 104 GLU A C 1
ATOM 768 O O . GLU A 1 104 ? -2.530 10.600 7.553 1.00 98.25 104 GLU A O 1
ATOM 773 N N . ALA A 1 105 ? -0.644 10.209 6.417 1.00 97.94 105 ALA A N 1
ATOM 774 C CA . ALA A 1 105 ? -0.061 9.372 7.458 1.00 97.94 105 ALA A CA 1
ATOM 775 C C . ALA A 1 105 ? 0.357 10.161 8.708 1.00 97.94 105 ALA A C 1
ATOM 777 O O . ALA A 1 105 ? 0.947 11.242 8.641 1.00 97.94 105 ALA A O 1
ATOM 778 N N . VAL A 1 106 ? 0.135 9.548 9.868 1.00 96.38 106 VAL A N 1
ATOM 779 C CA . VAL A 1 106 ? 0.703 9.953 11.151 1.00 96.38 106 VAL A CA 1
ATOM 780 C C . VAL A 1 106 ? 2.144 9.443 11.213 1.00 96.38 106 VAL A C 1
ATOM 782 O O . VAL A 1 106 ? 2.386 8.240 11.298 1.00 96.38 106 VAL A O 1
ATOM 785 N N . GLY A 1 107 ? 3.115 10.359 11.180 1.00 95.19 107 GLY A N 1
ATOM 786 C CA . GLY A 1 107 ? 4.544 10.029 11.198 1.00 95.19 107 GLY A CA 1
ATOM 787 C C . GLY A 1 107 ? 5.205 10.179 9.820 1.00 95.19 107 GLY A C 1
ATOM 788 O O . GLY A 1 107 ? 4.904 11.142 9.112 1.00 95.19 107 GLY A O 1
ATOM 789 N N . PRO A 1 108 ? 6.153 9.298 9.439 1.00 96.94 108 PRO A N 1
ATOM 790 C CA . PRO A 1 108 ? 6.798 9.366 8.131 1.00 96.94 108 PRO A CA 1
ATOM 791 C C . PRO A 1 108 ? 5.781 9.175 7.003 1.00 96.94 108 PRO A C 1
ATOM 793 O O . PRO A 1 108 ? 5.183 8.111 6.876 1.00 96.94 108 PRO A O 1
ATOM 796 N N . MET A 1 109 ? 5.617 10.205 6.171 1.00 98.00 109 MET A N 1
ATOM 797 C CA . MET A 1 109 ? 4.702 10.174 5.023 1.00 98.00 109 MET A CA 1
ATOM 798 C C . MET A 1 109 ? 5.202 9.294 3.882 1.00 98.00 109 MET A C 1
ATOM 800 O O . MET A 1 109 ? 4.395 8.830 3.089 1.00 98.00 109 MET A O 1
ATOM 804 N N . THR A 1 110 ? 6.519 9.110 3.766 1.00 98.50 110 THR A N 1
ATOM 805 C CA . THR A 1 110 ? 7.132 8.278 2.731 1.00 98.50 110 THR A CA 1
ATOM 806 C C . THR A 1 110 ? 7.989 7.207 3.375 1.00 98.50 110 THR A C 1
ATOM 808 O O . THR A 1 110 ? 8.851 7.510 4.203 1.00 98.50 110 THR A O 1
ATOM 811 N N . GLN A 1 111 ? 7.790 5.970 2.936 1.00 98.50 111 GLN A N 1
ATOM 812 C CA . GLN A 1 111 ? 8.633 4.825 3.256 1.00 98.50 111 GLN A CA 1
ATOM 813 C C . GLN A 1 111 ? 9.081 4.159 1.956 1.00 98.50 111 GLN A C 1
ATOM 815 O O . GLN A 1 111 ? 8.314 4.093 0.999 1.00 98.50 111 GLN A O 1
ATOM 820 N N . VAL A 1 112 ? 10.323 3.684 1.908 1.00 98.19 112 VAL A N 1
ATOM 821 C CA . VAL A 1 112 ? 10.884 3.045 0.711 1.00 98.19 112 VAL A CA 1
ATOM 822 C C . VAL A 1 112 ? 10.875 1.538 0.912 1.00 98.19 112 VAL A C 1
ATOM 824 O O . VAL A 1 112 ? 11.465 1.039 1.868 1.00 98.19 112 VAL A O 1
ATOM 827 N N . VAL A 1 113 ? 10.185 0.830 0.021 1.00 97.69 113 VAL A N 1
ATOM 828 C CA . VAL A 1 113 ? 10.221 -0.632 -0.067 1.00 97.69 113 VAL A CA 1
ATOM 829 C C . VAL A 1 113 ? 11.303 -1.000 -1.072 1.00 97.69 113 VAL A C 1
ATOM 831 O O . VAL A 1 113 ? 11.283 -0.484 -2.181 1.00 97.69 113 VAL A O 1
ATOM 834 N N . THR A 1 114 ? 12.258 -1.836 -0.679 1.00 95.00 114 THR A N 1
ATOM 835 C CA . THR A 1 114 ? 13.492 -2.079 -1.456 1.00 95.00 114 THR A CA 1
ATOM 836 C C . THR A 1 114 ? 13.563 -3.469 -2.084 1.00 95.00 114 THR A C 1
ATOM 838 O O . THR A 1 114 ? 14.393 -3.733 -2.954 1.00 95.00 114 THR A O 1
ATOM 841 N N . GLY A 1 115 ? 12.754 -4.405 -1.593 1.00 80.94 115 GLY A N 1
ATOM 842 C CA . GLY A 1 115 ? 13.047 -5.819 -1.735 1.00 80.94 115 GLY A CA 1
ATOM 843 C C . GLY A 1 115 ? 12.729 -6.398 -3.109 1.00 80.94 115 GLY A C 1
ATOM 844 O O . GLY A 1 115 ? 11.722 -6.034 -3.730 1.00 80.94 115 GLY A O 1
ATOM 845 N N . PRO A 1 116 ? 13.524 -7.394 -3.546 1.00 91.88 116 PRO A N 1
ATOM 846 C CA . PRO A 1 116 ? 13.021 -8.349 -4.515 1.00 91.88 116 PRO A CA 1
ATOM 847 C C . PRO A 1 116 ? 11.840 -9.114 -3.908 1.00 91.88 116 PRO A C 1
ATOM 849 O O . PRO A 1 116 ? 11.730 -9.253 -2.686 1.00 91.88 116 PRO A O 1
ATOM 852 N N . MET A 1 117 ? 10.970 -9.661 -4.756 1.00 90.44 117 MET A N 1
ATOM 853 C CA . MET A 1 117 ? 9.925 -10.574 -4.302 1.00 90.44 117 MET A CA 1
ATOM 854 C C . MET A 1 117 ? 10.535 -11.783 -3.568 1.00 90.44 117 MET A C 1
ATOM 856 O O . MET A 1 117 ? 11.302 -12.534 -4.177 1.00 90.44 117 MET A O 1
ATOM 860 N N . PRO A 1 118 ? 10.212 -12.003 -2.279 1.00 90.88 118 PRO A N 1
ATOM 861 C CA . PRO A 1 118 ? 10.678 -13.180 -1.560 1.00 90.88 118 PRO A CA 1
ATOM 862 C C . PRO A 1 118 ? 9.792 -14.388 -1.877 1.00 90.88 118 PRO A C 1
ATOM 864 O O . PRO A 1 118 ? 8.709 -14.251 -2.445 1.00 90.88 118 PRO A O 1
ATOM 867 N N . GLY A 1 119 ? 10.221 -15.570 -1.430 1.00 89.31 119 GLY A N 1
ATOM 868 C CA . GLY A 1 119 ? 9.316 -16.706 -1.241 1.00 89.31 119 GLY A CA 1
ATOM 869 C C . GLY A 1 119 ? 8.681 -16.680 0.151 1.00 89.31 119 GLY A C 1
ATOM 870 O O . GLY A 1 119 ? 9.395 -16.481 1.131 1.00 89.31 119 GLY A O 1
ATOM 871 N N . ASN A 1 120 ? 7.360 -16.884 0.22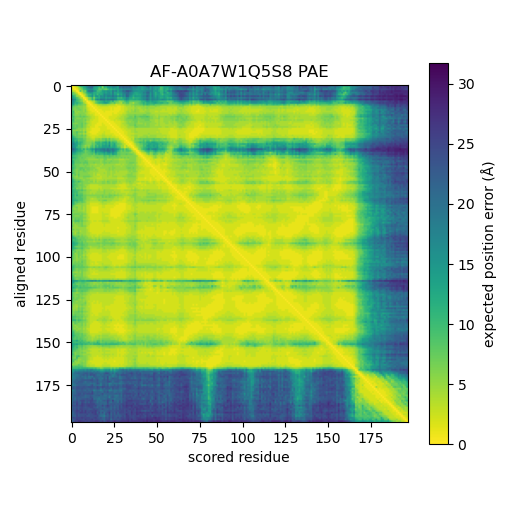7 1.00 91.62 120 ASN A N 1
ATOM 872 C CA . ASN A 1 120 ? 6.529 -17.062 1.432 1.00 91.62 120 ASN A CA 1
ATOM 873 C C . ASN A 1 120 ? 7.010 -16.296 2.684 1.00 91.62 120 ASN A C 1
ATOM 875 O O . ASN A 1 120 ? 7.134 -16.862 3.773 1.00 91.62 120 ASN A O 1
ATOM 879 N N . GLY A 1 121 ? 7.287 -15.002 2.538 1.00 92.62 121 GLY A N 1
ATOM 880 C CA . GLY A 1 121 ? 7.854 -14.189 3.605 1.00 92.62 121 GLY A CA 1
ATOM 881 C C . GLY A 1 121 ? 7.407 -12.741 3.515 1.00 92.62 121 GLY A C 1
ATOM 882 O O . GLY A 1 121 ? 7.174 -12.217 2.428 1.00 92.62 121 GLY A O 1
ATOM 883 N N . PHE A 1 122 ? 7.306 -12.101 4.677 1.00 94.25 122 PHE A N 1
ATOM 884 C CA . PHE A 1 122 ? 7.092 -10.666 4.789 1.00 94.25 122 PHE A CA 1
ATOM 885 C C . PHE A 1 122 ? 8.167 -10.070 5.680 1.00 94.25 122 PHE A C 1
ATOM 887 O O . PHE A 1 122 ? 8.387 -10.523 6.801 1.00 94.25 122 PHE A O 1
ATOM 894 N N . GLU A 1 123 ? 8.802 -9.028 5.173 1.00 96.12 123 GLU A N 1
ATOM 895 C CA . GLU A 1 123 ? 9.790 -8.238 5.890 1.00 96.12 123 GLU A CA 1
ATOM 896 C C . GLU A 1 123 ? 9.503 -6.753 5.656 1.00 96.12 123 GLU A C 1
ATOM 898 O O . GLU A 1 123 ? 9.199 -6.330 4.534 1.00 96.12 123 GLU A O 1
ATOM 903 N N . PHE A 1 124 ? 9.527 -5.976 6.736 1.00 97.25 124 PHE A N 1
ATOM 904 C CA . PHE A 1 124 ? 9.229 -4.547 6.717 1.00 97.25 124 PHE A CA 1
ATOM 905 C C . PHE A 1 124 ? 10.288 -3.783 5.910 1.00 97.25 124 PHE A C 1
ATOM 907 O O . PHE A 1 124 ? 11.478 -4.046 6.050 1.00 97.25 124 PHE A O 1
ATOM 914 N N . LEU A 1 125 ? 9.850 -2.866 5.041 1.00 97.50 125 LEU A N 1
ATOM 915 C CA . LEU A 1 125 ? 10.659 -2.105 4.067 1.00 97.50 125 LEU A CA 1
ATOM 916 C C . LEU A 1 125 ? 11.426 -2.941 3.029 1.00 97.50 125 LEU A C 1
ATOM 918 O O . LEU A 1 125 ? 12.103 -2.396 2.158 1.00 97.50 125 LEU A O 1
ATOM 922 N N . VAL A 1 126 ? 11.263 -4.260 3.059 1.00 9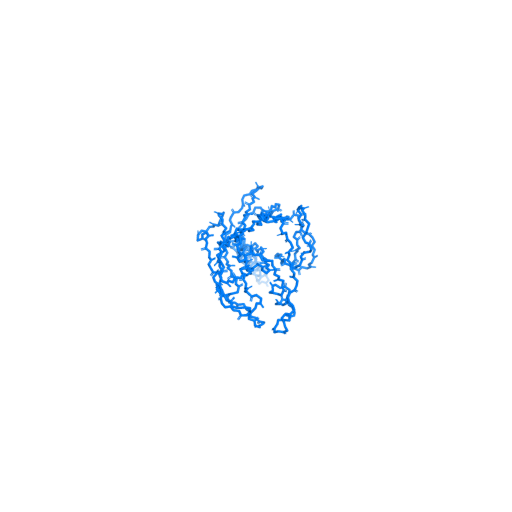6.44 126 VAL A N 1
ATOM 923 C CA . VAL A 1 126 ? 11.699 -5.162 1.990 1.00 96.44 126 VAL A CA 1
ATOM 924 C C . VAL A 1 126 ? 10.494 -5.545 1.142 1.00 96.44 126 VAL A C 1
ATOM 926 O O . VAL A 1 126 ? 10.498 -5.354 -0.063 1.00 96.44 126 VAL A O 1
ATOM 929 N N . THR A 1 127 ? 9.418 -6.012 1.770 1.00 95.94 127 THR A N 1
ATOM 930 C CA . THR A 1 127 ? 8.213 -6.471 1.061 1.00 95.94 127 THR A CA 1
ATOM 931 C C . THR A 1 127 ? 7.079 -5.464 1.048 1.00 95.94 127 THR A C 1
ATOM 933 O O . THR A 1 127 ? 6.288 -5.413 0.107 1.00 95.94 127 THR A O 1
ATOM 936 N N . HIS A 1 128 ? 6.980 -4.682 2.118 1.00 96.81 128 HIS A N 1
ATOM 937 C CA . HIS A 1 128 ? 5.893 -3.747 2.323 1.00 96.81 128 HIS A CA 1
ATOM 938 C C . HIS A 1 128 ? 6.319 -2.580 3.208 1.00 96.81 128 HIS A C 1
ATOM 940 O O . HIS A 1 128 ? 7.255 -2.687 4.001 1.00 96.81 128 HIS A O 1
ATOM 946 N N . SER A 1 129 ? 5.589 -1.478 3.092 1.00 98.31 129 SER A N 1
ATOM 947 C CA . SER A 1 129 ? 5.602 -0.380 4.061 1.00 98.31 129 SER A CA 1
ATOM 948 C C . SER A 1 129 ? 4.387 -0.472 4.980 1.00 98.31 129 SER A C 1
ATOM 950 O O . SER A 1 129 ? 3.391 -1.109 4.628 1.00 98.31 129 SER A O 1
ATOM 952 N N . ILE A 1 130 ? 4.472 0.168 6.147 1.00 98.25 130 ILE A N 1
ATOM 953 C CA . ILE A 1 130 ? 3.386 0.251 7.131 1.00 98.25 130 ILE A CA 1
ATOM 954 C C . ILE A 1 130 ? 3.236 1.715 7.513 1.00 98.25 130 ILE A C 1
ATOM 956 O O . ILE A 1 130 ? 4.110 2.288 8.162 1.00 98.25 130 ILE A O 1
ATOM 960 N N . HIS A 1 131 ? 2.126 2.319 7.117 1.00 98.44 131 HIS A N 1
ATOM 961 C CA . HIS A 1 131 ? 1.775 3.681 7.503 1.00 98.44 131 HIS A CA 1
ATOM 962 C C . HIS A 1 131 ? 0.604 3.650 8.475 1.00 98.44 131 HIS A C 1
ATOM 964 O O . HIS A 1 131 ? -0.279 2.806 8.353 1.00 98.44 131 HIS A O 1
ATOM 970 N N . THR A 1 132 ? 0.558 4.601 9.396 1.00 98.06 132 THR A N 1
ATOM 971 C CA . THR A 1 132 ? -0.601 4.789 1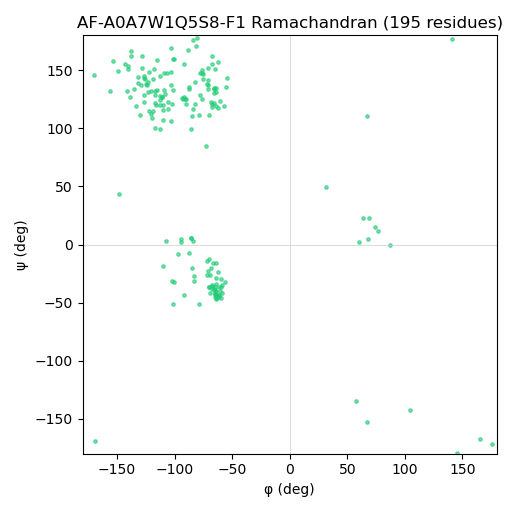0.269 1.00 98.06 132 THR A CA 1
ATOM 972 C C . THR A 1 132 ? -1.428 5.953 9.750 1.00 98.06 132 THR A C 1
ATOM 974 O O . THR A 1 132 ? -0.861 7.001 9.467 1.00 98.06 132 THR A O 1
ATOM 977 N N . VAL A 1 133 ? -2.747 5.807 9.643 1.00 97.75 133 VAL A N 1
ATOM 978 C CA . VAL A 1 133 ? -3.672 6.903 9.299 1.00 97.75 133 VAL A CA 1
ATOM 979 C C . VAL A 1 133 ? -4.749 7.018 10.370 1.00 97.75 133 VAL A C 1
ATOM 981 O O . VAL A 1 133 ? -5.257 6.003 10.844 1.00 97.75 133 VAL A O 1
ATOM 984 N N . ASP A 1 134 ? -5.080 8.245 10.761 1.00 96.94 134 ASP A N 1
ATOM 985 C CA . ASP A 1 134 ? -6.169 8.549 11.693 1.00 96.94 134 ASP A CA 1
ATOM 986 C C . ASP A 1 134 ? -7.290 9.238 10.915 1.00 96.94 134 ASP A C 1
ATOM 988 O O . ASP A 1 134 ? -7.069 10.296 10.322 1.00 96.94 134 ASP A O 1
ATOM 992 N N . LEU A 1 135 ? -8.453 8.592 10.832 1.00 96.31 135 LEU A N 1
ATOM 993 C CA . LEU A 1 135 ? -9.551 9.017 9.966 1.00 96.31 135 LEU A CA 1
ATOM 994 C C . LEU A 1 135 ? -10.726 9.540 10.788 1.00 96.31 135 LEU A C 1
ATOM 996 O O . LEU A 1 135 ? -11.277 8.826 11.631 1.00 96.31 135 LEU A O 1
ATOM 1000 N N . ALA A 1 136 ? -11.182 10.751 10.475 1.00 96.06 136 ALA A N 1
ATOM 1001 C CA . ALA A 1 136 ? -12.472 11.260 10.916 1.00 96.06 136 ALA A CA 1
ATOM 1002 C C . ALA A 1 136 ? -13.612 10.789 9.990 1.00 96.06 136 ALA A C 1
ATOM 1004 O O . ALA A 1 136 ? -13.424 10.111 8.976 1.00 96.06 136 ALA A O 1
ATOM 1005 N N . LEU A 1 137 ? -14.852 11.133 10.351 1.00 94.69 137 LEU A N 1
ATOM 1006 C CA . LEU A 1 137 ? -16.025 10.758 9.563 1.00 94.69 137 LEU A CA 1
ATOM 1007 C C . LEU A 1 137 ? -16.024 11.439 8.193 1.00 94.69 137 LEU A C 1
ATOM 1009 O O . LEU A 1 137 ? -16.098 12.660 8.101 1.00 94.69 137 LEU A O 1
ATOM 1013 N N . GLY A 1 138 ? -16.054 10.619 7.142 1.00 94.19 138 GLY A N 1
ATOM 1014 C CA . GLY A 1 138 ? -16.054 11.085 5.755 1.00 94.19 138 GLY A CA 1
ATOM 1015 C C . GLY A 1 138 ? -14.656 11.312 5.182 1.00 94.19 138 GLY A C 1
ATOM 1016 O O . GLY A 1 138 ? -14.555 11.655 4.004 1.00 94.19 138 GLY A O 1
ATOM 1017 N N . ASP A 1 139 ? -13.605 11.083 5.973 1.00 97.50 139 ASP A N 1
ATOM 1018 C CA . ASP A 1 139 ? -12.233 11.207 5.504 1.00 97.50 139 ASP A CA 1
ATOM 1019 C C . ASP A 1 139 ? -11.872 10.134 4.473 1.00 97.50 139 ASP A C 1
ATOM 1021 O O . ASP A 1 139 ? -12.512 9.087 4.308 1.00 97.50 139 ASP A O 1
ATOM 1025 N N . SER A 1 140 ? -10.789 10.432 3.769 1.00 97.25 140 SER A N 1
ATOM 1026 C CA . SER A 1 140 ? -10.157 9.570 2.786 1.00 97.25 140 SER A CA 1
ATOM 1027 C C . SER A 1 140 ? -8.650 9.689 2.924 1.00 97.25 140 SER A C 1
ATOM 1029 O O . SER A 1 140 ? -8.162 10.753 3.303 1.00 97.25 140 SER A O 1
ATOM 1031 N N . PHE A 1 141 ? -7.915 8.656 2.533 1.00 98.06 141 PHE A N 1
ATOM 1032 C CA . PHE A 1 141 ? -6.462 8.744 2.397 1.00 98.06 141 PHE A CA 1
ATOM 1033 C C . PHE A 1 141 ? -6.017 8.255 1.025 1.00 98.06 141 PHE A C 1
ATOM 1035 O O . PHE A 1 141 ? -6.766 7.574 0.310 1.00 98.06 141 PHE A O 1
ATOM 1042 N N . 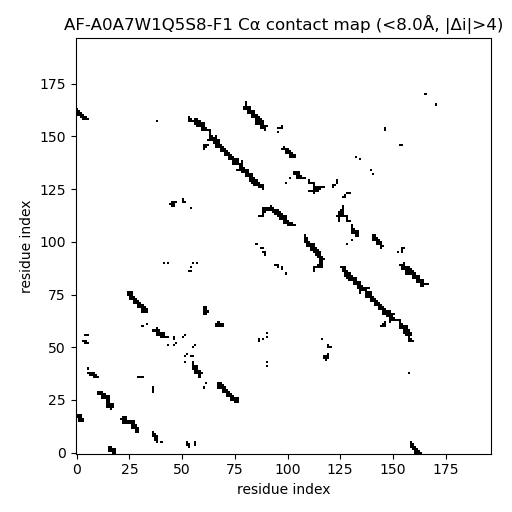ARG A 1 142 ? -4.790 8.617 0.650 1.00 97.44 142 ARG A N 1
ATOM 1043 C CA . ARG A 1 142 ? -4.216 8.271 -0.648 1.00 97.44 142 ARG A CA 1
ATOM 1044 C C . ARG A 1 142 ? -2.876 7.581 -0.498 1.00 97.44 142 ARG A C 1
ATOM 1046 O O . ARG A 1 142 ? -2.061 7.978 0.322 1.00 97.44 142 ARG A O 1
ATOM 1053 N N . ILE A 1 143 ? -2.625 6.609 -1.364 1.00 97.06 143 ILE A N 1
ATOM 1054 C CA . ILE A 1 143 ? -1.313 5.989 -1.545 1.00 97.06 143 ILE A CA 1
ATOM 1055 C C . ILE A 1 143 ? -0.784 6.427 -2.902 1.00 97.06 143 ILE A C 1
ATOM 1057 O O . ILE A 1 143 ? -1.428 6.196 -3.927 1.00 97.06 143 ILE A O 1
ATOM 1061 N N . ILE A 1 144 ? 0.363 7.093 -2.901 1.00 97.00 144 ILE A N 1
ATOM 1062 C CA . ILE A 1 144 ? 0.962 7.729 -4.068 1.00 97.00 144 ILE A CA 1
ATOM 1063 C C . ILE A 1 144 ? 2.295 7.056 -4.370 1.00 97.00 144 ILE A C 1
ATOM 1065 O O . ILE A 1 144 ? 3.171 6.968 -3.510 1.00 97.00 144 ILE A O 1
ATOM 1069 N N . PHE A 1 145 ? 2.447 6.663 -5.628 1.00 95.38 145 PHE A N 1
ATOM 1070 C CA . PHE A 1 145 ? 3.672 6.145 -6.214 1.00 95.38 145 PHE A CA 1
ATOM 1071 C C . PHE A 1 145 ? 4.118 7.064 -7.344 1.00 95.38 145 PHE A C 1
ATOM 1073 O O . PHE A 1 145 ? 3.284 7.578 -8.101 1.00 95.38 145 PHE A O 1
ATOM 1080 N N . LYS A 1 146 ? 5.430 7.259 -7.472 1.00 95.00 146 LYS A N 1
ATOM 1081 C CA . LYS A 1 146 ? 6.038 8.041 -8.551 1.00 95.00 146 LYS A CA 1
ATOM 1082 C C . LYS A 1 146 ? 7.289 7.336 -9.043 1.00 95.00 146 LYS A C 1
ATOM 1084 O O . LYS A 1 146 ? 8.194 7.101 -8.250 1.00 95.00 146 LYS A O 1
ATOM 1089 N N . GLN A 1 147 ? 7.346 7.112 -10.348 1.00 92.81 147 GLN A N 1
ATOM 1090 C CA . GLN A 1 147 ? 8.530 6.609 -11.027 1.00 92.81 147 GLN A CA 1
ATOM 1091 C C . GLN A 1 147 ? 9.071 7.720 -11.935 1.00 92.81 147 GLN A C 1
ATOM 1093 O O . GLN A 1 147 ? 8.331 8.198 -12.804 1.00 92.81 147 GLN A O 1
ATOM 1098 N N . PRO A 1 148 ? 10.316 8.182 -11.743 1.00 91.38 148 PRO A N 1
ATOM 1099 C CA . PRO A 1 148 ? 10.919 9.127 -12.668 1.00 91.38 148 PRO A CA 1
ATOM 1100 C C . PRO A 1 148 ? 11.170 8.480 -14.043 1.00 91.38 148 PRO A C 1
ATOM 1102 O O . PRO A 1 148 ? 11.284 7.257 -14.145 1.00 91.38 148 PRO A O 1
ATOM 1105 N N . PRO A 1 149 ? 11.231 9.283 -15.120 1.00 91.44 149 PRO A N 1
ATOM 1106 C CA . PRO A 1 149 ? 11.626 8.780 -16.427 1.00 91.44 149 PRO A CA 1
ATOM 1107 C C . PRO A 1 149 ? 13.083 8.314 -16.400 1.00 91.44 149 PRO A C 1
ATOM 1109 O O . PRO A 1 149 ? 13.914 8.870 -15.680 1.00 91.44 149 PRO A O 1
ATOM 1112 N N . PHE A 1 150 ? 13.381 7.334 -17.243 1.00 88.94 150 PHE A N 1
ATOM 1113 C CA . PHE A 1 150 ? 14.684 6.687 -17.402 1.00 88.94 150 PHE A CA 1
ATOM 1114 C C . PHE A 1 150 ? 15.183 5.919 -16.174 1.00 88.94 150 PHE A C 1
ATOM 1116 O O . PHE A 1 150 ? 16.383 5.677 -16.060 1.00 88.94 150 PHE A O 1
ATOM 1123 N N . GLU A 1 151 ? 14.279 5.495 -15.288 1.00 87.00 151 GLU A N 1
ATOM 1124 C CA . GLU A 1 151 ? 14.618 4.491 -14.280 1.00 87.00 151 GLU A CA 1
ATOM 1125 C C . GLU A 1 151 ? 14.970 3.163 -14.940 1.00 87.00 151 GLU A C 1
ATOM 1127 O O . GLU A 1 151 ? 14.260 2.690 -15.828 1.00 87.00 151 GLU A O 1
ATOM 1132 N N . GLU A 1 152 ? 16.058 2.536 -14.493 1.00 84.75 152 GLU A N 1
ATOM 1133 C CA . GLU A 1 152 ? 16.568 1.298 -15.100 1.00 84.75 152 GLU A CA 1
ATOM 1134 C C . GLU A 1 152 ? 15.613 0.113 -14.906 1.00 84.75 152 GLU A C 1
ATOM 1136 O O . GLU A 1 152 ? 15.724 -0.914 -15.579 1.00 84.75 152 GLU A O 1
ATOM 1141 N N . THR A 1 153 ? 14.663 0.249 -13.981 1.00 87.62 153 THR A N 1
ATOM 1142 C CA . THR A 1 153 ? 13.751 -0.812 -13.581 1.00 87.62 153 THR A CA 1
ATOM 1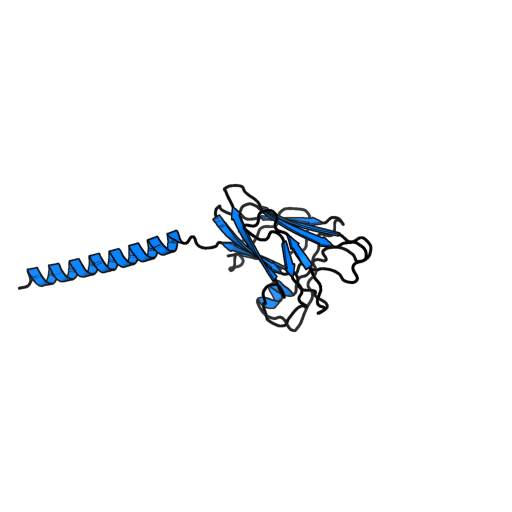143 C C . THR A 1 153 ? 12.349 -0.277 -13.295 1.00 87.62 153 THR A C 1
ATOM 1145 O O . THR A 1 153 ? 12.151 0.896 -12.990 1.00 87.62 153 THR A O 1
ATOM 1148 N N . ILE A 1 154 ? 11.353 -1.157 -13.420 1.00 89.19 154 ILE A N 1
ATOM 1149 C CA . ILE A 1 154 ? 9.949 -0.813 -13.191 1.00 89.19 154 ILE A CA 1
ATOM 1150 C C . ILE A 1 154 ? 9.604 -1.055 -11.721 1.00 89.19 154 ILE A C 1
ATOM 1152 O O . ILE A 1 154 ? 9.700 -2.181 -11.219 1.00 89.19 154 ILE A O 1
ATOM 1156 N N . GLN A 1 155 ? 9.164 0.000 -11.043 1.00 93.12 155 GLN A N 1
ATOM 1157 C CA . GLN A 1 155 ? 8.574 -0.088 -9.714 1.00 93.12 155 GLN A CA 1
ATOM 1158 C C . GLN A 1 155 ? 7.189 -0.727 -9.818 1.00 93.12 155 GLN A C 1
ATOM 1160 O O . GLN A 1 155 ? 6.407 -0.408 -10.715 1.00 93.12 155 GLN A O 1
ATOM 1165 N N . CYS A 1 156 ? 6.875 -1.624 -8.890 1.00 90.50 156 CYS A N 1
ATOM 1166 C CA . CYS A 1 156 ? 5.636 -2.394 -8.905 1.00 90.50 156 CYS A CA 1
ATOM 1167 C C . CYS A 1 156 ? 4.847 -2.165 -7.618 1.00 90.50 156 CYS A C 1
ATOM 1169 O O . CYS A 1 156 ? 5.418 -1.989 -6.544 1.00 90.50 156 CYS A O 1
ATOM 1171 N N . VAL A 1 157 ? 3.524 -2.226 -7.729 1.00 91.62 157 VAL A N 1
ATOM 1172 C CA . VAL A 1 157 ? 2.607 -2.286 -6.587 1.00 91.62 157 VAL A CA 1
ATOM 1173 C C . VAL A 1 157 ? 1.878 -3.613 -6.632 1.00 91.62 157 VAL A C 1
ATOM 1175 O O . VAL A 1 157 ? 1.187 -3.887 -7.612 1.00 91.62 157 VAL A O 1
ATOM 1178 N N . ASN A 1 158 ? 2.017 -4.432 -5.596 1.00 90.50 158 ASN A N 1
ATOM 1179 C CA . ASN A 1 158 ? 1.415 -5.765 -5.566 1.00 90.50 158 ASN A CA 1
ATOM 1180 C C . ASN A 1 158 ? 0.033 -5.736 -4.924 1.00 90.50 158 ASN A C 1
ATOM 1182 O O . ASN A 1 158 ? -0.916 -6.299 -5.462 1.00 90.50 158 ASN A O 1
ATOM 1186 N N . GLY A 1 159 ? -0.106 -5.014 -3.809 1.00 89.69 159 GLY A N 1
ATOM 1187 C CA . GLY A 1 159 ? -1.388 -4.908 -3.134 1.00 89.69 159 GLY A CA 1
ATOM 1188 C C . GLY A 1 159 ? -1.370 -4.133 -1.828 1.00 89.69 159 GLY A C 1
ATOM 1189 O O . GLY A 1 159 ? -0.378 -3.498 -1.462 1.00 89.69 159 GLY A O 1
ATOM 1190 N N . PHE A 1 160 ? -2.501 -4.184 -1.124 1.00 90.44 160 PHE A N 1
ATOM 1191 C CA . PHE A 1 160 ? -2.744 -3.387 0.076 1.00 90.44 160 PHE A CA 1
ATOM 1192 C C . PHE A 1 160 ? -3.487 -4.182 1.149 1.00 90.44 160 PHE A C 1
ATOM 1194 O O . PHE A 1 160 ? -4.329 -5.036 0.854 1.00 90.44 160 PHE A O 1
ATOM 1201 N N . GLN A 1 161 ? -3.253 -3.836 2.410 1.00 91.81 161 GLN A N 1
ATOM 1202 C CA . GLN A 1 161 ? -4.150 -4.185 3.511 1.00 91.81 161 GLN A CA 1
ATOM 1203 C C . GLN A 1 161 ? -4.416 -2.945 4.357 1.00 91.81 161 GLN A C 1
ATOM 1205 O O . GLN A 1 161 ? -3.511 -2.163 4.634 1.00 91.81 161 GLN A O 1
ATOM 1210 N N . VAL A 1 162 ? -5.669 -2.781 4.778 1.00 93.75 162 VAL A N 1
ATOM 1211 C CA . VAL A 1 162 ? -6.091 -1.683 5.654 1.00 93.75 162 VAL A CA 1
ATOM 1212 C C . VAL A 1 162 ? -6.669 -2.308 6.915 1.00 93.75 162 VAL A C 1
ATOM 1214 O O . VAL A 1 162 ? -7.692 -3.007 6.886 1.00 93.75 162 VAL A O 1
ATOM 1217 N N . VAL A 1 163 ? -5.963 -2.116 8.022 1.00 93.88 163 VAL A N 1
ATOM 1218 C CA . VAL A 1 163 ? -6.187 -2.835 9.274 1.00 93.88 163 VAL A CA 1
ATOM 1219 C C . VAL A 1 163 ? -6.564 -1.831 10.359 1.00 93.88 163 VAL A C 1
ATOM 1221 O O . VAL A 1 163 ? -5.732 -1.001 10.707 1.00 93.88 163 VAL A O 1
ATOM 1224 N N . PRO A 1 164 ? -7.791 -1.869 10.912 1.00 92.75 164 PRO A N 1
ATOM 1225 C CA . PRO A 1 164 ? -8.134 -1.003 12.033 1.00 92.75 164 PRO A CA 1
ATOM 1226 C C . PRO A 1 164 ? -7.272 -1.367 13.245 1.00 92.75 164 PRO A C 1
ATOM 1228 O O . PRO A 1 164 ? -7.180 -2.542 13.614 1.00 92.75 164 PRO A O 1
ATOM 1231 N N . VAL A 1 165 ? -6.674 -0.362 13.876 1.00 92.25 165 VAL A N 1
ATOM 1232 C CA . VAL A 1 165 ? -5.942 -0.502 15.134 1.00 92.25 165 VAL A CA 1
ATOM 1233 C C . VAL A 1 165 ? -6.965 -0.435 16.265 1.00 92.25 165 VAL A C 1
ATOM 1235 O O . VAL A 1 165 ? -7.618 0.595 16.430 1.00 92.25 165 VAL A O 1
ATOM 1238 N N . PRO A 1 166 ? -7.149 -1.505 17.061 1.00 81.88 166 PRO A N 1
ATOM 1239 C CA . PRO A 1 166 ? -8.090 -1.467 18.171 1.00 81.88 166 PRO A CA 1
ATOM 1240 C C . PRO A 1 166 ? -7.674 -0.384 19.166 1.00 81.88 166 PRO A C 1
ATOM 1242 O O . PRO A 1 166 ? -6.560 -0.439 19.690 1.00 81.88 166 PRO A O 1
ATOM 1245 N N . GLU A 1 167 ? -8.568 0.562 19.451 1.00 71.56 167 GLU A N 1
ATOM 1246 C CA . GLU A 1 167 ? -8.301 1.626 20.416 1.00 71.56 167 GLU A CA 1
ATOM 1247 C C . GLU A 1 167 ? -7.892 1.043 21.777 1.00 71.56 167 GLU A C 1
ATOM 1249 O O . GLU A 1 167 ? -8.511 0.107 22.303 1.00 71.56 167 GLU A O 1
ATOM 1254 N N . THR A 1 168 ? -6.850 1.620 22.377 1.00 60.25 168 THR A N 1
ATOM 1255 C CA . THR A 1 168 ? -6.328 1.208 23.688 1.00 60.25 168 THR A CA 1
ATOM 1256 C C . THR A 1 168 ? -7.411 1.255 24.774 1.00 60.25 168 THR A C 1
ATOM 1258 O O . THR A 1 168 ? -7.429 0.405 25.666 1.00 60.25 168 THR A O 1
ATOM 1261 N N . GLU A 1 169 ? -8.367 2.182 24.677 1.00 59.56 169 GLU A N 1
ATOM 1262 C CA . GLU A 1 169 ? -9.451 2.349 25.653 1.00 59.56 169 GLU A CA 1
ATOM 1263 C C . GLU A 1 169 ? -10.432 1.172 25.671 1.00 59.56 169 GLU A C 1
ATOM 1265 O O . GLU A 1 169 ? -10.866 0.748 26.745 1.00 59.56 169 GLU A O 1
ATOM 1270 N N . THR A 1 170 ? -10.693 0.548 24.516 1.00 57.47 170 THR A N 1
ATOM 1271 C CA . THR A 1 170 ? -11.519 -0.670 24.447 1.00 57.47 170 THR A CA 1
ATOM 1272 C C . THR A 1 170 ? -10.869 -1.804 25.243 1.00 57.47 170 THR A C 1
ATOM 1274 O O . THR A 1 170 ? -11.548 -2.561 25.939 1.00 57.47 170 THR A O 1
ATOM 1277 N N . ARG A 1 171 ? -9.533 -1.895 25.224 1.00 56.56 171 ARG A N 1
ATOM 1278 C CA . ARG A 1 171 ? -8.797 -2.903 26.004 1.00 56.56 171 ARG A CA 1
ATOM 1279 C C . ARG A 1 171 ? -8.872 -2.614 27.503 1.00 56.56 171 ARG A C 1
ATOM 1281 O O . ARG A 1 171 ? -9.085 -3.539 28.284 1.00 56.56 171 ARG A O 1
ATOM 1288 N N . VAL A 1 172 ? -8.749 -1.349 27.906 1.00 60.59 172 VAL A N 1
ATOM 1289 C CA . VAL A 1 172 ? -8.847 -0.941 29.317 1.00 60.59 172 VAL A CA 1
ATOM 1290 C C . VAL A 1 172 ? -10.252 -1.196 29.869 1.00 60.59 172 VAL A C 1
ATOM 1292 O O . VAL A 1 172 ? -10.378 -1.780 30.944 1.00 60.59 172 VAL A O 1
ATOM 1295 N N . LEU A 1 173 ? -11.308 -0.842 29.132 1.00 63.62 173 LEU A N 1
ATOM 1296 C CA . LEU A 1 173 ? -12.693 -1.057 29.564 1.00 63.62 173 LEU A CA 1
ATOM 1297 C C . LEU A 1 173 ? -13.052 -2.542 29.685 1.00 63.62 173 LEU A C 1
ATOM 1299 O O . LEU A 1 173 ? -13.702 -2.928 30.656 1.00 63.62 173 LEU A O 1
ATOM 1303 N N . VAL A 1 174 ? -12.585 -3.393 28.765 1.00 69.00 174 VAL A N 1
ATOM 1304 C CA . VAL A 1 174 ? -12.775 -4.850 28.875 1.00 69.00 174 VAL A CA 1
ATOM 1305 C C . VAL A 1 174 ? -12.046 -5.405 30.103 1.00 69.00 174 VAL A C 1
ATOM 1307 O O . VAL A 1 174 ? -12.627 -6.182 30.861 1.00 69.00 174 VAL A O 1
ATOM 1310 N N . ILE A 1 175 ? -10.806 -4.975 30.359 1.00 70.88 175 ILE A N 1
ATOM 1311 C CA . ILE A 1 175 ? -10.039 -5.408 31.538 1.00 70.88 175 ILE A CA 1
ATOM 1312 C C . ILE A 1 175 ? -10.719 -4.955 32.838 1.00 70.88 175 ILE A C 1
ATOM 1314 O O . ILE A 1 175 ? -10.888 -5.762 33.756 1.00 70.88 175 ILE A O 1
ATOM 1318 N N . LEU A 1 176 ? -11.150 -3.693 32.915 1.00 75.31 176 LEU A N 1
ATOM 1319 C CA . LEU A 1 176 ? -11.859 -3.156 34.079 1.00 75.31 176 LEU A CA 1
ATOM 1320 C C . LEU A 1 176 ? -13.214 -3.845 34.290 1.00 75.31 176 LEU A C 1
ATOM 1322 O O . LEU A 1 176 ? -13.551 -4.184 35.425 1.00 75.31 176 LEU A O 1
ATOM 1326 N N . GLY A 1 177 ? -13.958 -4.123 33.217 1.00 75.31 177 GLY A N 1
ATOM 1327 C CA . GLY A 1 177 ? -15.211 -4.879 33.269 1.00 75.31 177 GLY A CA 1
ATOM 1328 C C . GLY A 1 177 ? -15.018 -6.306 33.794 1.00 75.31 177 GLY A C 1
ATOM 1329 O O . GLY A 1 177 ? -15.749 -6.747 34.683 1.00 75.31 177 GLY A O 1
ATOM 1330 N N . CYS A 1 178 ? -13.985 -7.010 33.323 1.00 78.00 178 CYS A N 1
ATOM 1331 C CA . CYS A 1 178 ? -13.622 -8.340 33.820 1.00 78.00 178 CYS A CA 1
ATOM 1332 C C . CYS A 1 178 ? -13.207 -8.318 35.301 1.00 78.00 178 CYS A C 1
ATOM 1334 O O . CYS A 1 178 ? -13.652 -9.164 36.080 1.00 78.00 178 CYS A O 1
ATOM 1336 N N . LEU A 1 179 ? -12.400 -7.337 35.720 1.00 79.50 179 LEU A N 1
ATOM 1337 C CA . LEU A 1 179 ? -12.009 -7.155 37.124 1.00 79.50 179 LEU A CA 1
ATOM 1338 C C . LEU A 1 179 ? -13.220 -6.887 38.024 1.00 79.50 179 LEU A C 1
ATOM 1340 O O . LEU A 1 179 ? -13.335 -7.495 39.090 1.00 79.50 179 LEU A O 1
ATOM 1344 N N . TYR A 1 180 ? -14.146 -6.034 37.583 1.00 84.25 180 TYR A N 1
ATOM 1345 C CA . TYR A 1 180 ? -15.382 -5.756 38.310 1.00 84.25 180 TYR A CA 1
ATOM 1346 C C . TYR A 1 180 ? -16.222 -7.026 38.510 1.00 84.25 180 TYR A C 1
ATOM 1348 O O . TYR A 1 180 ? -16.642 -7.311 39.633 1.00 84.25 180 TYR A O 1
ATOM 1356 N N . LEU A 1 181 ? -16.395 -7.846 37.468 1.00 78.88 181 LEU A N 1
ATOM 1357 C CA . LEU A 1 181 ? -17.124 -9.118 37.565 1.00 78.88 181 LEU A CA 1
ATOM 1358 C C . LEU A 1 181 ? -16.477 -10.097 38.556 1.00 78.88 181 LEU A C 1
ATOM 1360 O O . LEU A 1 181 ? -17.182 -10.738 39.338 1.00 78.88 181 LEU A O 1
ATOM 1364 N N . VAL A 1 182 ? -15.143 -10.186 38.581 1.00 83.12 182 VAL A N 1
ATOM 1365 C CA . VAL A 1 182 ? -14.418 -11.025 39.553 1.00 83.12 182 VAL A CA 1
ATOM 1366 C C . VAL A 1 182 ? -14.622 -10.521 40.983 1.00 83.12 182 VAL A C 1
ATOM 1368 O O . VAL A 1 182 ? -14.848 -11.326 41.891 1.00 83.12 182 VAL A O 1
ATOM 1371 N N . ILE A 1 183 ? -14.571 -9.204 41.197 1.00 84.25 183 ILE A N 1
ATOM 1372 C CA . ILE A 1 183 ? -14.783 -8.594 42.517 1.00 84.25 183 ILE A CA 1
ATOM 1373 C C . ILE A 1 183 ? -16.216 -8.851 43.005 1.00 84.25 183 ILE A C 1
ATOM 1375 O O . ILE A 1 183 ? -16.397 -9.297 44.139 1.00 84.25 183 ILE A O 1
ATOM 1379 N N . VAL A 1 184 ? -17.221 -8.643 42.148 1.00 81.75 184 VAL A N 1
ATOM 1380 C CA . VAL A 1 184 ? -18.638 -8.867 42.484 1.00 81.75 184 VAL A CA 1
ATOM 1381 C C . VAL A 1 184 ? -18.938 -10.345 42.746 1.00 81.75 184 VAL A C 1
ATOM 1383 O O . VAL A 1 184 ? -19.680 -10.669 43.673 1.00 81.75 184 VAL A O 1
ATOM 1386 N N . ASN A 1 185 ? -18.343 -11.271 41.993 1.00 75.81 185 ASN A N 1
ATOM 1387 C CA . ASN A 1 185 ? -18.526 -12.697 42.272 1.00 75.81 185 ASN A CA 1
ATOM 1388 C C . ASN A 1 185 ? -17.872 -13.116 43.594 1.00 75.81 185 ASN A C 1
ATOM 1390 O O . ASN A 1 185 ? -18.458 -13.894 44.345 1.00 75.81 185 ASN A O 1
ATOM 1394 N N . ARG A 1 186 ? -16.697 -12.574 43.936 1.00 76.94 186 ARG A N 1
ATOM 1395 C CA . ARG A 1 186 ? -16.042 -12.871 45.222 1.00 76.94 186 ARG A CA 1
ATOM 1396 C C . ARG A 1 186 ? -16.804 -12.314 46.424 1.00 76.94 186 ARG A C 1
ATOM 1398 O O . ARG A 1 186 ? -16.813 -12.959 47.470 1.00 76.94 186 ARG A O 1
ATOM 1405 N N . SER A 1 187 ? -17.432 -11.145 46.299 1.00 73.38 187 SER A N 1
ATOM 1406 C CA . SER A 1 187 ? -18.245 -10.585 47.384 1.00 73.38 187 SER A CA 1
ATOM 1407 C C . SER A 1 187 ? -19.538 -11.373 47.603 1.00 73.38 187 SER A C 1
ATOM 1409 O O . SER A 1 187 ? -19.914 -11.593 48.751 1.00 73.38 187 SER A O 1
ATOM 1411 N N . ARG A 1 188 ? -20.170 -11.883 46.536 1.00 71.38 188 ARG A N 1
ATOM 1412 C CA . ARG A 1 188 ? -21.367 -12.738 46.637 1.00 71.38 188 ARG A CA 1
ATOM 1413 C C . ARG A 1 188 ? -21.102 -14.075 47.332 1.00 71.38 188 ARG A C 1
ATOM 1415 O O . ARG A 1 188 ? -21.908 -14.478 48.160 1.00 71.38 188 ARG A O 1
ATOM 1422 N N . VAL A 1 189 ? -19.970 -14.727 47.052 1.00 68.38 189 VAL A N 1
ATOM 1423 C CA . VAL A 1 189 ? -19.598 -15.990 47.724 1.00 68.38 189 VAL A CA 1
ATOM 1424 C C . VAL A 1 189 ? -19.365 -15.772 49.223 1.00 68.38 189 VAL A C 1
ATOM 1426 O O . VAL A 1 189 ? -19.881 -16.529 50.034 1.00 68.38 189 VAL A O 1
ATOM 1429 N N . ARG A 1 190 ? -18.679 -14.686 49.612 1.00 66.25 190 ARG A N 1
ATOM 1430 C CA . ARG A 1 190 ? -18.440 -14.375 51.036 1.00 66.25 190 ARG A CA 1
ATOM 1431 C C . ARG A 1 190 ? -19.713 -14.082 51.828 1.00 66.25 190 ARG A C 1
ATOM 1433 O O . ARG A 1 190 ? -19.749 -14.378 53.015 1.00 66.25 190 ARG A O 1
ATOM 1440 N N . LEU A 1 191 ? -20.720 -13.473 51.202 1.00 65.38 191 LEU A N 1
ATOM 1441 C CA . LEU A 1 191 ? -22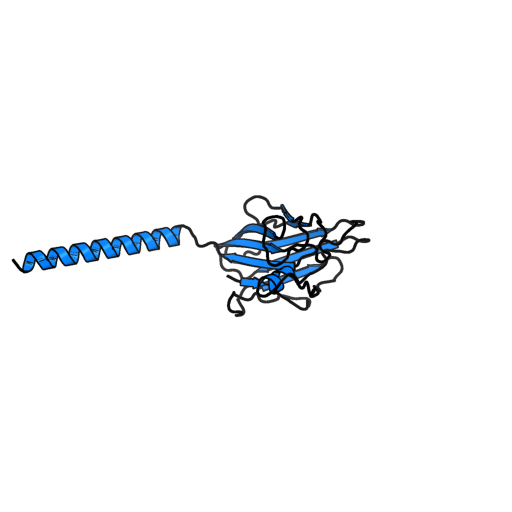.011 -13.228 51.852 1.00 65.38 191 LEU A CA 1
ATOM 1442 C C . LEU A 1 191 ? -22.782 -14.536 52.069 1.00 65.38 191 LEU A C 1
ATOM 1444 O O . LEU A 1 191 ? -23.385 -14.711 53.119 1.00 65.38 191 LEU A O 1
ATOM 1448 N N . TYR A 1 192 ? -22.691 -15.476 51.124 1.00 65.56 192 TYR A N 1
ATOM 1449 C CA . TYR A 1 192 ? -23.335 -16.785 51.240 1.00 65.56 192 TYR A CA 1
ATOM 1450 C C . TYR A 1 192 ? -22.759 -17.628 52.393 1.00 65.56 192 TYR A C 1
ATOM 1452 O O . TYR A 1 192 ? -23.506 -18.305 53.094 1.00 65.56 192 TYR A O 1
ATOM 1460 N N . ASP A 1 193 ? -21.448 -17.539 52.641 1.00 65.56 193 ASP A N 1
ATOM 1461 C CA . ASP A 1 193 ? -20.789 -18.256 53.744 1.00 65.56 193 ASP A CA 1
ATOM 1462 C C . ASP A 1 193 ? -21.139 -17.692 55.137 1.00 65.56 193 ASP A C 1
ATOM 1464 O O . ASP A 1 193 ? -21.036 -18.411 56.129 1.00 65.56 193 ASP A O 1
ATOM 1468 N N . GLN A 1 194 ? -21.560 -16.423 55.242 1.00 64.31 194 GLN A N 1
ATOM 1469 C CA . GLN A 1 194 ? -21.938 -15.806 56.525 1.00 64.31 194 GLN A CA 1
ATOM 1470 C C . GLN A 1 194 ? -23.390 -16.069 56.945 1.00 64.31 194 GLN A C 1
ATOM 1472 O O . GLN A 1 194 ? -23.697 -15.942 58.124 1.00 64.31 194 GLN A O 1
ATOM 1477 N N . GLU A 1 195 ? -24.278 -16.439 56.021 1.00 66.44 195 GLU A N 1
ATOM 1478 C CA . GLU A 1 195 ? -25.682 -16.757 56.336 1.00 66.44 195 GLU A CA 1
ATOM 1479 C C . GLU A 1 195 ? -25.895 -18.233 56.736 1.00 66.44 195 GLU A C 1
ATOM 1481 O O . GLU A 1 195 ? -26.990 -18.610 57.148 1.00 66.44 195 GLU A O 1
ATOM 1486 N N . GLN A 1 196 ? -24.862 -19.077 56.620 1.00 66.69 196 GLN A N 1
ATOM 1487 C CA . GLN A 1 196 ? -24.926 -20.531 56.848 1.00 66.69 196 GLN A CA 1
ATOM 1488 C C . GLN A 1 196 ? -24.245 -20.999 58.153 1.00 66.69 196 GLN A C 1
ATOM 1490 O O . GLN A 1 196 ? -24.188 -22.206 58.396 1.00 66.69 196 GLN A O 1
ATOM 1495 N N . GLY A 1 197 ? -23.725 -20.085 58.983 1.00 58.97 197 GLY A N 1
ATOM 1496 C CA . GLY A 1 197 ? -23.074 -20.383 60.271 1.00 58.97 197 GLY A CA 1
ATOM 1497 C C . GLY A 1 197 ? -23.747 -19.682 61.439 1.00 58.97 197 GLY A C 1
ATOM 1498 O O . GLY A 1 197 ? -23.846 -20.320 62.510 1.00 58.97 197 GLY A O 1
#

Sequence (197 aa):
MGFWNRFGFGIGPHHMQDTAGQTTGATMTALSADGQYSGGGFLFEGNTGDYARLLNDAADVGTIVDGGGKTYTFTGLVPGLYEVYTYAVNIWGVAIDTPVTIPEAVGPMTQVVTGPMPGNGFEFLVTHSIHTVDLALGDSFRIIFKQPPFEETIQCVNGFQVVPVPETETRVLVILGCLYLVIVNRSRVRLYDQEQG

Foldseek 3Di:
DWWDFDDQDDADWDFTARPVRDTDQKTKGKDKPVPPPDKDFAPDVLEDDVRSRQQRIKDFQQDQAAWIKMKMKMWRDAFAKKKKKWFWADSVQAFDWWWKAKPQFDDDRIATQTAHRHRPDDDDSPGIDITMHGDDPGDMIMIMTTTHHNDPDTTITRTMDIGGDPDPVVVVVVVVVVVVVVVVVVVVVVVVVVVPD

Secondary structure (DSSP, 8-state):
-EEE------SS-EEEEETTSPEEEEEEEEEETTS--PPEE---TT--HHHHHHHSEEEESSBTTTBEEEEEEEE-PPSEEEEEEEE--BTTS----EEEE-TTEES-SEEEE-PBPPSS---BTTTEEEEEEEE-TT--EEEEEEE-TT-SS--EE-EEEEEEPPPHHHHHHHHHHHHHHHHHHHHHHHHHHHS--

pLDDT: mean 85.11, std 13.28, range [38.78, 98.69]

Nearest PDB structures (foldseek):
  2w1w-assembly1_A  TM=5.650E-01  e=9.076E-03  Acetivibrio thermocellus
  4xuo-assembly2_B  TM=4.376E-01  e=3.666E-02  Paenibacillus barcinonensis
  4gwm-assembly1_A  TM=4.165E-01  e=4.332E-01  Homo sapiens
  7uac-assembly1_H  TM=3.687E-01  e=5.979E-01  Homo sapiens
  4gwm-assembly1_B  TM=3.693E-01  e=6.657E-01  Homo sapiens